Protein AF-A0A822YVG0-F1 (afdb_monomer_lite)

Structure (mmCIF, N/CA/C/O backbone):
data_AF-A0A822YVG0-F1
#
_entry.id   AF-A0A822YVG0-F1
#
loop_
_atom_site.group_PDB
_atom_site.id
_atom_site.type_symbol
_atom_site.label_atom_id
_atom_site.label_alt_id
_atom_site.label_comp_id
_atom_site.label_asym_id
_atom_site.label_entity_id
_atom_site.label_seq_id
_atom_site.pdbx_PDB_ins_code
_atom_site.Cartn_x
_atom_site.Cartn_y
_atom_site.Cartn_z
_atom_site.occupancy
_atom_site.B_iso_or_equiv
_atom_site.auth_seq_id
_atom_site.auth_comp_id
_atom_site.auth_asym_id
_atom_site.auth_atom_id
_atom_site.pdbx_PDB_model_num
ATOM 1 N N . MET A 1 1 ? -4.519 -0.838 -7.665 1.00 89.88 1 MET A N 1
ATOM 2 C CA . MET A 1 1 ? -4.997 0.560 -7.745 1.00 89.88 1 MET A CA 1
ATOM 3 C C . MET A 1 1 ? -3.969 1.518 -7.161 1.00 89.88 1 MET A C 1
ATOM 5 O O . MET A 1 1 ? -3.128 1.090 -6.368 1.00 89.88 1 MET A O 1
ATOM 9 N N . ARG A 1 2 ? -3.996 2.784 -7.585 1.00 87.06 2 ARG A N 1
ATOM 10 C CA . ARG A 1 2 ? -2.985 3.791 -7.243 1.00 87.06 2 ARG A CA 1
ATOM 11 C C . ARG A 1 2 ? -2.971 4.136 -5.749 1.00 87.06 2 ARG A C 1
ATOM 13 O O . ARG A 1 2 ? -1.923 4.000 -5.121 1.00 87.06 2 ARG A O 1
ATOM 20 N N . TYR A 1 3 ? -4.112 4.511 -5.185 1.00 90.69 3 TYR A N 1
ATOM 21 C CA . TYR A 1 3 ? -4.290 4.954 -3.801 1.00 90.69 3 TYR A CA 1
ATOM 22 C C . TYR A 1 3 ? -4.696 3.835 -2.826 1.00 90.69 3 TYR A C 1
ATOM 24 O O . TYR A 1 3 ? -4.865 4.115 -1.645 1.00 90.69 3 TYR A O 1
ATOM 32 N N . ASP A 1 4 ? -4.839 2.583 -3.271 1.00 94.56 4 ASP A N 1
ATOM 33 C CA . ASP A 1 4 ? -5.153 1.445 -2.386 1.00 94.56 4 ASP A CA 1
ATOM 34 C C . ASP A 1 4 ? -4.164 1.333 -1.210 1.00 94.56 4 ASP A C 1
ATOM 36 O O . ASP A 1 4 ? -2.974 1.086 -1.398 1.00 94.56 4 ASP A O 1
ATOM 40 N N . ILE A 1 5 ? -4.642 1.480 0.023 1.00 96.00 5 ILE A N 1
ATOM 41 C CA . ILE A 1 5 ? -3.793 1.454 1.222 1.00 96.00 5 ILE A CA 1
ATOM 42 C C . ILE A 1 5 ? -3.347 0.037 1.628 1.00 96.00 5 ILE A C 1
ATOM 44 O O . ILE A 1 5 ? -2.349 -0.127 2.338 1.00 96.00 5 ILE A O 1
ATOM 48 N N . VAL A 1 6 ? -4.034 -1.016 1.174 1.00 96.69 6 VAL A N 1
ATOM 49 C CA . VAL A 1 6 ? -3.804 -2.393 1.645 1.00 96.69 6 VAL A CA 1
ATOM 50 C C . VAL A 1 6 ? -2.388 -2.893 1.327 1.00 96.69 6 VAL A C 1
ATOM 52 O O . VAL A 1 6 ? -1.711 -3.331 2.262 1.00 96.69 6 VAL A O 1
ATOM 55 N N . PRO A 1 7 ? -1.843 -2.738 0.100 1.00 95.81 7 PRO A N 1
ATOM 56 C CA . PRO A 1 7 ? -0.457 -3.113 -0.200 1.00 95.81 7 PRO A CA 1
ATOM 57 C C . PRO A 1 7 ? 0.603 -2.365 0.625 1.00 95.81 7 PRO A C 1
ATOM 59 O O . PRO A 1 7 ? 1.753 -2.793 0.672 1.00 95.81 7 PRO A O 1
ATOM 62 N N . ARG A 1 8 ? 0.235 -1.251 1.271 1.00 95.69 8 ARG A N 1
ATOM 63 C CA . ARG A 1 8 ? 1.126 -0.422 2.094 1.00 95.69 8 ARG A CA 1
ATOM 64 C C . ARG A 1 8 ? 1.012 -0.740 3.581 1.00 95.69 8 ARG A C 1
ATOM 66 O O . ARG A 1 8 ? 1.897 -0.367 4.339 1.00 95.69 8 ARG A O 1
ATOM 73 N N . THR A 1 9 ? -0.027 -1.460 4.002 1.00 96.81 9 THR A N 1
ATOM 74 C CA . THR A 1 9 ? -0.333 -1.709 5.423 1.00 96.81 9 THR A CA 1
ATOM 75 C C . THR A 1 9 ? 0.835 -2.370 6.154 1.00 96.81 9 THR A C 1
ATOM 77 O O . THR A 1 9 ? 1.181 -1.973 7.262 1.00 96.81 9 THR A O 1
ATOM 80 N N . LEU A 1 10 ? 1.503 -3.327 5.504 1.00 95.75 10 LEU A N 1
ATOM 81 C CA . LEU A 1 10 ? 2.656 -4.029 6.072 1.00 95.75 10 LEU A CA 1
ATOM 82 C C . LEU A 1 10 ? 3.928 -3.174 6.145 1.00 95.75 10 LEU A C 1
ATOM 84 O O . LEU A 1 10 ? 4.919 -3.628 6.707 1.00 95.75 10 LEU A O 1
ATOM 88 N N . LEU A 1 11 ? 3.937 -1.952 5.609 1.00 95.69 11 LEU A N 1
ATOM 89 C CA . LEU A 1 11 ? 5.053 -1.018 5.778 1.00 95.69 11 LEU A CA 1
ATOM 90 C C . LEU A 1 11 ? 5.027 -0.322 7.146 1.00 95.69 11 LEU A C 1
ATOM 92 O O . LEU A 1 11 ? 6.027 0.284 7.520 1.00 95.69 11 LEU A O 1
ATOM 96 N N . ALA A 1 12 ? 3.934 -0.450 7.904 1.00 95.44 12 ALA A N 1
ATOM 97 C CA . ALA A 1 12 ? 3.852 -0.032 9.296 1.00 95.44 12 ALA A CA 1
ATOM 98 C C . ALA A 1 12 ? 4.018 -1.225 10.254 1.00 95.44 12 ALA A C 1
ATOM 100 O O . ALA A 1 12 ? 3.467 -2.301 9.994 1.00 95.44 12 ALA A O 1
ATOM 101 N N . PRO A 1 13 ? 4.723 -1.055 11.388 1.00 93.31 13 PRO A N 1
ATOM 102 C CA . PRO A 1 13 ? 4.717 -2.041 12.462 1.00 93.31 13 PRO A CA 1
ATOM 103 C C . PRO A 1 13 ? 3.286 -2.307 12.934 1.00 93.31 13 PRO A C 1
ATOM 105 O O . PRO A 1 13 ? 2.534 -1.365 13.190 1.00 93.31 13 PRO A O 1
ATOM 108 N N . LEU A 1 14 ? 2.903 -3.578 13.098 1.00 93.88 14 LEU A N 1
ATOM 109 C CA . LEU A 1 14 ? 1.542 -3.942 13.516 1.00 93.88 14 LEU A CA 1
ATOM 110 C C . LEU A 1 14 ? 1.148 -3.262 14.833 1.00 93.88 14 LEU A C 1
ATOM 112 O O . LEU A 1 14 ? 0.026 -2.785 14.960 1.00 93.88 14 LEU A O 1
ATOM 116 N N . SER A 1 15 ? 2.086 -3.158 15.776 1.00 93.25 15 SER A N 1
ATOM 117 C CA . SER A 1 15 ? 1.909 -2.463 17.056 1.00 93.25 15 SER A CA 1
ATOM 118 C C . SER A 1 15 ? 1.427 -1.016 16.902 1.00 93.25 15 SER A C 1
ATOM 120 O O . SER A 1 15 ? 0.719 -0.524 17.776 1.00 93.25 15 SER A O 1
ATOM 122 N N . SER A 1 16 ? 1.764 -0.352 15.791 1.00 94.00 16 SER A N 1
ATOM 123 C CA . SER A 1 16 ? 1.384 1.038 15.516 1.00 94.00 16 SER A CA 1
ATOM 124 C C . SER A 1 16 ? -0.005 1.208 14.896 1.00 94.00 16 SER A C 1
ATOM 126 O O . SER A 1 16 ? -0.543 2.305 14.947 1.00 94.00 16 SER A O 1
ATOM 128 N N . ILE A 1 17 ? -0.582 0.148 14.318 1.00 96.50 17 ILE A N 1
ATOM 129 C CA . ILE A 1 17 ? -1.847 0.211 13.560 1.00 96.50 17 ILE A CA 1
ATOM 130 C C . ILE A 1 17 ? -2.899 -0.786 14.044 1.00 96.50 17 ILE A C 1
ATOM 132 O O . ILE A 1 17 ? -3.990 -0.841 13.488 1.00 96.50 17 ILE A O 1
ATOM 136 N N . GLN A 1 18 ? -2.584 -1.645 15.017 1.00 96.56 18 GLN A N 1
ATOM 137 C CA . GLN A 1 18 ? -3.409 -2.804 15.366 1.00 96.56 18 GLN A CA 1
ATOM 138 C C . GLN A 1 18 ? -4.848 -2.421 15.725 1.00 96.56 18 GLN A C 1
ATOM 140 O O . GLN A 1 18 ? -5.785 -3.108 15.317 1.00 96.56 18 GLN A O 1
ATOM 145 N N . ARG A 1 19 ? -5.020 -1.343 16.495 1.00 96.44 19 ARG A N 1
ATOM 146 C CA . ARG A 1 19 ? -6.331 -0.882 16.957 1.00 96.44 19 ARG A CA 1
ATOM 147 C C . ARG A 1 19 ? -7.177 -0.404 15.781 1.00 96.44 19 ARG A C 1
ATOM 149 O O . ARG A 1 19 ? -8.305 -0.853 15.605 1.00 96.44 19 ARG A O 1
ATOM 156 N N . GLU A 1 20 ? -6.622 0.479 14.966 1.00 97.88 20 GLU A N 1
ATOM 157 C CA . GLU A 1 20 ? -7.299 1.070 13.821 1.00 97.88 20 GLU A CA 1
ATOM 158 C C . GLU A 1 20 ? -7.557 0.008 12.747 1.00 97.88 20 GLU A C 1
ATOM 160 O O . GLU A 1 20 ? -8.653 -0.066 12.197 1.00 97.88 20 GLU A O 1
ATOM 165 N N . LEU A 1 21 ? -6.594 -0.890 12.512 1.00 97.12 21 LEU A N 1
ATOM 166 C CA . LEU A 1 21 ? -6.714 -1.996 11.567 1.00 97.12 21 LEU A CA 1
ATOM 167 C C . LEU A 1 21 ? -7.896 -2.906 11.916 1.00 97.12 21 LEU A C 1
ATOM 169 O O . LEU A 1 21 ? -8.664 -3.260 11.026 1.00 97.12 21 LEU A O 1
ATOM 173 N N . GLN A 1 22 ? -8.098 -3.258 13.190 1.00 96.31 22 GLN A N 1
ATOM 174 C CA . GLN A 1 22 ? -9.253 -4.065 13.611 1.00 96.31 22 GLN A CA 1
ATOM 175 C C . GLN A 1 22 ? -10.588 -3.410 13.238 1.00 96.31 22 GLN A C 1
ATOM 177 O O . GLN A 1 22 ? -11.507 -4.089 12.772 1.00 96.31 22 GLN A O 1
ATOM 182 N N . THR A 1 23 ? -10.684 -2.093 13.401 1.00 95.75 23 THR A N 1
ATOM 183 C CA . THR A 1 23 ? -11.852 -1.310 12.994 1.00 95.75 23 THR A CA 1
ATOM 184 C C . THR A 1 23 ? -12.006 -1.307 11.471 1.00 95.75 23 THR A C 1
ATOM 186 O O . THR A 1 23 ? -13.080 -1.633 10.959 1.00 95.75 23 THR A O 1
ATOM 189 N N . ILE A 1 24 ? -10.922 -1.032 10.744 1.00 97.06 24 ILE A N 1
ATOM 190 C CA . ILE A 1 24 ? -10.899 -0.918 9.282 1.00 97.06 24 ILE A CA 1
ATOM 191 C C . ILE A 1 24 ? -11.176 -2.240 8.562 1.00 97.06 24 ILE A C 1
ATOM 193 O O . ILE A 1 24 ? -11.808 -2.234 7.509 1.00 97.06 24 ILE A O 1
ATOM 197 N N . LEU A 1 25 ?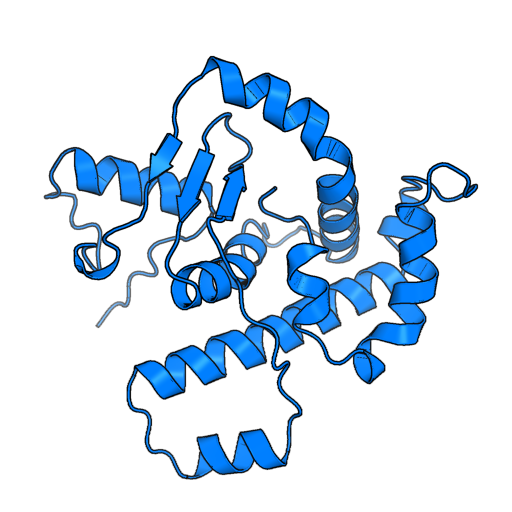 -10.823 -3.393 9.133 1.00 97.06 25 LEU A N 1
ATOM 198 C CA . LEU A 1 25 ? -11.156 -4.696 8.541 1.00 97.06 25 LEU A CA 1
ATOM 199 C C . LEU A 1 25 ? -12.671 -4.883 8.325 1.00 97.06 25 LEU A C 1
ATOM 201 O O . LEU A 1 25 ? -13.086 -5.573 7.391 1.00 97.06 25 LEU A O 1
ATOM 205 N N . ASN A 1 26 ? -13.516 -4.228 9.130 1.00 97.31 26 ASN A N 1
ATOM 206 C CA . ASN A 1 26 ? -14.969 -4.255 8.944 1.00 97.31 26 ASN A CA 1
ATOM 207 C C . ASN A 1 26 ? -15.445 -3.486 7.706 1.00 97.31 26 ASN A C 1
ATOM 209 O O . ASN A 1 26 ? -16.548 -3.769 7.238 1.00 97.31 26 ASN A O 1
ATOM 213 N N . PHE A 1 27 ? -14.642 -2.553 7.187 1.00 97.88 27 PHE A N 1
ATOM 214 C CA . PHE A 1 27 ? -14.916 -1.829 5.945 1.00 97.88 27 PHE A CA 1
ATOM 215 C C . PHE A 1 27 ? -14.814 -2.754 4.725 1.00 97.88 27 PHE A C 1
ATOM 217 O O . PHE A 1 27 ? -15.592 -2.625 3.781 1.00 97.88 27 PHE A O 1
ATOM 224 N N . PHE A 1 28 ? -13.897 -3.725 4.763 1.00 97.12 28 PHE A N 1
ATOM 225 C CA . PHE A 1 28 ? -13.643 -4.654 3.657 1.00 97.12 28 PHE A CA 1
ATOM 226 C C . PHE A 1 28 ? -14.479 -5.934 3.706 1.00 97.12 28 PHE A C 1
ATOM 228 O O . PHE A 1 28 ? -14.589 -6.631 2.704 1.00 97.12 28 PHE A O 1
ATOM 235 N N . ASN A 1 29 ? -15.059 -6.273 4.858 1.00 96.69 29 ASN A N 1
ATOM 236 C CA . ASN A 1 29 ? -15.783 -7.528 5.050 1.00 96.69 29 ASN A CA 1
ATOM 237 C C . ASN A 1 29 ? -17.216 -7.455 4.482 1.00 96.69 29 ASN A C 1
ATOM 239 O O . ASN A 1 29 ? -18.050 -6.800 5.104 1.00 96.69 29 ASN A O 1
ATOM 243 N N . PRO A 1 30 ? -17.578 -8.203 3.418 1.00 95.56 30 PRO A N 1
ATOM 244 C CA . PRO A 1 30 ? -18.924 -8.156 2.828 1.00 95.56 30 PRO A CA 1
ATOM 245 C C . PRO A 1 30 ? -20.050 -8.617 3.766 1.00 95.56 30 PRO A C 1
ATOM 247 O O . PRO A 1 30 ? -21.221 -8.360 3.508 1.00 95.56 30 PRO A O 1
ATOM 250 N N . LYS A 1 31 ? -19.715 -9.323 4.855 1.00 97.06 31 LYS A N 1
ATOM 251 C CA . LYS A 1 31 ? -20.669 -9.773 5.884 1.00 97.06 31 LYS A CA 1
ATOM 252 C C . LYS A 1 31 ? -20.850 -8.757 7.017 1.00 97.06 31 LYS A C 1
ATOM 254 O O . LYS A 1 31 ? -21.686 -8.960 7.893 1.00 97.06 31 LYS A O 1
ATOM 259 N N . SER A 1 32 ? -20.039 -7.704 7.048 1.00 96.81 32 SER A N 1
ATOM 260 C CA . SER A 1 32 ? -20.117 -6.639 8.042 1.00 96.81 32 SER A CA 1
ATOM 261 C C . SER A 1 32 ? -21.209 -5.640 7.669 1.00 96.81 32 SER A C 1
ATOM 263 O O . SER A 1 32 ? -21.349 -5.263 6.509 1.00 96.81 32 SER A O 1
ATOM 265 N N . ARG A 1 33 ? -21.918 -5.108 8.672 1.00 96.12 33 ARG A N 1
ATOM 266 C CA . ARG A 1 33 ? -22.826 -3.959 8.483 1.00 96.12 33 ARG A CA 1
ATOM 267 C C . ARG A 1 33 ? -22.104 -2.673 8.060 1.00 96.12 33 ARG A C 1
ATOM 269 O O . ARG A 1 33 ? -22.756 -1.711 7.679 1.00 96.12 33 ARG A O 1
ATOM 276 N N . TYR A 1 34 ? -20.778 -2.655 8.182 1.00 96.75 34 TYR A N 1
ATOM 277 C CA . TYR A 1 34 ? -19.918 -1.527 7.838 1.00 96.75 34 TYR A CA 1
ATOM 278 C C . TYR A 1 34 ? -19.189 -1.707 6.501 1.00 96.75 34 TYR A C 1
ATOM 280 O O . TYR A 1 34 ? -18.295 -0.921 6.190 1.00 96.75 34 TYR A O 1
ATOM 288 N N . PHE A 1 35 ? -19.546 -2.730 5.720 1.00 97.69 35 PHE A N 1
ATOM 289 C CA . PHE A 1 35 ? -18.964 -2.954 4.402 1.00 97.69 35 PHE A CA 1
ATOM 290 C C . PHE A 1 35 ? -19.130 -1.718 3.511 1.00 97.69 35 PHE A C 1
ATOM 292 O O . PHE A 1 35 ? -20.254 -1.253 3.315 1.00 97.69 35 PHE A O 1
ATOM 299 N N . ASN A 1 36 ? -18.018 -1.188 2.988 1.00 97.06 36 ASN A N 1
ATOM 300 C CA . ASN A 1 36 ? -17.981 0.026 2.163 1.00 97.06 36 ASN A CA 1
ATOM 301 C C . ASN A 1 36 ? -18.751 1.220 2.782 1.00 97.06 36 ASN A C 1
ATOM 303 O O . ASN A 1 36 ? -19.311 2.062 2.077 1.00 97.06 36 ASN A O 1
ATOM 307 N N . TYR A 1 37 ? -18.838 1.279 4.116 1.00 97.44 37 TYR A N 1
ATOM 308 C CA . TYR A 1 37 ? -19.617 2.294 4.817 1.00 97.44 37 TYR A CA 1
ATOM 309 C C . TYR A 1 37 ? -18.809 3.584 4.945 1.00 97.44 37 TYR A C 1
ATOM 311 O O . TYR A 1 37 ? -17.888 3.687 5.753 1.00 97.44 37 TYR A O 1
ATOM 319 N N . GLU A 1 38 ? -19.159 4.585 4.143 1.00 96.56 38 GLU A N 1
ATOM 320 C CA . GLU A 1 38 ? -18.398 5.832 4.024 1.00 96.56 38 GLU A CA 1
ATOM 321 C C . GLU A 1 38 ? -18.129 6.568 5.349 1.00 96.56 38 GLU A C 1
ATOM 323 O O . GLU A 1 38 ? -16.994 7.006 5.532 1.00 96.56 38 GLU A O 1
ATOM 328 N N . PRO A 1 39 ? -19.067 6.656 6.313 1.00 97.31 39 PRO A N 1
ATOM 329 C CA . PRO A 1 39 ? -18.768 7.265 7.608 1.00 97.31 39 PRO A CA 1
ATOM 330 C C . PRO A 1 39 ? -17.692 6.522 8.409 1.00 97.31 39 PRO A C 1
ATOM 332 O O . PRO A 1 39 ? -16.965 7.161 9.160 1.00 97.31 39 PRO A O 1
ATOM 335 N N . LEU A 1 40 ? -17.548 5.199 8.233 1.00 97.06 40 LEU A N 1
ATOM 336 C CA . LEU A 1 40 ? -16.406 4.462 8.786 1.00 97.06 40 LEU A CA 1
ATOM 337 C C . LEU A 1 40 ? -15.119 4.816 8.033 1.00 97.06 40 LEU A C 1
ATOM 339 O O . LEU A 1 40 ? -14.094 5.044 8.657 1.00 97.06 40 LEU A O 1
ATOM 343 N N . GLY A 1 41 ? -15.170 4.908 6.702 1.00 96.56 41 GLY A N 1
ATOM 344 C CA . GLY A 1 41 ? -14.006 5.288 5.894 1.00 96.56 41 GLY A CA 1
ATOM 345 C C . GLY A 1 41 ? -13.499 6.713 6.153 1.00 96.56 41 GLY A C 1
ATOM 346 O O . GLY A 1 41 ? -12.341 6.999 5.873 1.00 96.56 41 GLY A O 1
ATOM 347 N N . LYS A 1 42 ? -14.347 7.588 6.706 1.00 96.94 42 LYS A N 1
ATOM 348 C CA . LYS A 1 42 ? -14.024 8.967 7.112 1.00 96.94 42 LYS A CA 1
ATOM 349 C C . LYS A 1 42 ? -13.868 9.135 8.628 1.00 96.94 42 LYS A C 1
ATOM 351 O O . LYS A 1 42 ? -13.858 10.264 9.113 1.00 96.94 42 LYS A O 1
ATOM 356 N N . SER A 1 43 ? -13.813 8.039 9.386 1.00 97.44 43 SER A N 1
ATOM 357 C CA . SER A 1 43 ? -13.690 8.110 10.841 1.00 97.44 43 SER A CA 1
ATOM 358 C C . SER A 1 43 ? -12.287 8.549 11.276 1.00 97.44 43 SER A C 1
ATOM 360 O O . SER A 1 43 ? -11.341 8.600 10.480 1.00 97.44 43 SER A O 1
ATOM 362 N N . GLU A 1 44 ? -12.147 8.856 12.566 1.00 97.25 44 GLU A N 1
ATOM 363 C CA . GLU A 1 44 ? -10.847 9.143 13.175 1.00 97.25 44 GLU A CA 1
ATOM 364 C C . GLU A 1 44 ? -9.907 7.936 13.051 1.00 97.25 44 GLU A C 1
ATOM 366 O O . GLU A 1 44 ? -8.753 8.097 12.666 1.00 97.25 44 GLU A O 1
ATOM 371 N N . GLU A 1 45 ? -10.412 6.714 13.252 1.00 97.56 45 GLU A N 1
ATOM 372 C CA . GLU A 1 45 ? -9.630 5.484 13.097 1.00 97.56 45 GLU A CA 1
ATOM 373 C C . GLU A 1 45 ? -9.131 5.290 11.663 1.00 97.56 45 GLU A C 1
ATOM 375 O O . GLU A 1 45 ? -7.989 4.884 11.467 1.00 97.56 45 GLU A O 1
ATOM 380 N N . ALA A 1 46 ? -9.951 5.597 10.652 1.00 97.56 46 ALA A N 1
ATOM 381 C CA . ALA A 1 46 ? -9.529 5.517 9.254 1.00 97.56 46 ALA A CA 1
ATOM 382 C C . ALA A 1 46 ? -8.438 6.535 8.920 1.00 97.56 46 ALA A C 1
ATOM 384 O O . ALA A 1 46 ? -7.458 6.212 8.245 1.00 97.56 46 ALA A O 1
ATOM 385 N N . THR A 1 47 ? -8.596 7.752 9.431 1.00 96.69 47 THR A N 1
ATOM 386 C CA . THR A 1 47 ? -7.640 8.843 9.244 1.00 96.69 47 THR A CA 1
ATOM 387 C C . THR A 1 47 ? -6.306 8.541 9.930 1.00 96.69 47 THR A C 1
ATOM 389 O O . THR A 1 47 ? -5.245 8.721 9.326 1.00 96.69 47 THR A O 1
ATOM 392 N N . GLU A 1 48 ? -6.343 8.036 11.164 1.00 97.75 48 GLU A N 1
ATOM 393 C CA . GLU A 1 48 ? -5.156 7.654 11.933 1.00 97.75 48 GLU A CA 1
ATOM 394 C C . GLU A 1 48 ? -4.454 6.446 11.303 1.00 97.75 48 GLU A C 1
ATOM 396 O O . GLU A 1 48 ? -3.235 6.464 11.130 1.00 97.75 48 GLU A O 1
ATOM 401 N N . PHE A 1 49 ? -5.217 5.437 10.863 1.00 98.00 49 PHE A N 1
ATOM 402 C CA . PHE A 1 49 ? -4.689 4.296 10.116 1.00 98.00 49 PHE A CA 1
ATOM 403 C C . PHE A 1 49 ? -3.928 4.754 8.872 1.00 98.00 49 PHE A C 1
ATOM 405 O O . PHE A 1 49 ? -2.760 4.409 8.690 1.00 98.00 49 PHE A O 1
ATOM 412 N N . PHE A 1 50 ? -4.572 5.569 8.033 1.00 96.50 50 PHE A N 1
ATOM 413 C CA . PHE A 1 50 ? -3.977 6.088 6.807 1.00 96.50 50 PHE A CA 1
ATOM 414 C C . PHE A 1 50 ? -2.704 6.898 7.091 1.00 96.50 50 PHE A C 1
ATOM 416 O O . PHE A 1 50 ? -1.669 6.679 6.454 1.00 96.50 50 PHE A O 1
ATOM 423 N N . SER A 1 51 ? -2.758 7.797 8.076 1.00 95.50 51 SER A N 1
ATOM 424 C CA . SER A 1 51 ? -1.632 8.654 8.461 1.00 95.50 51 SER A CA 1
ATOM 425 C C . SER A 1 51 ? -0.453 7.840 8.979 1.00 95.50 51 SER A C 1
ATOM 427 O O . SER A 1 51 ? 0.685 8.043 8.550 1.00 95.50 51 SER A O 1
ATOM 429 N N . THR A 1 52 ? -0.711 6.875 9.863 1.00 96.25 52 THR A N 1
ATOM 430 C CA . THR A 1 52 ? 0.334 6.032 10.442 1.00 96.25 52 THR A CA 1
ATOM 431 C C . THR A 1 52 ? 0.935 5.085 9.406 1.00 96.25 52 THR A C 1
ATOM 433 O O . THR A 1 52 ? 2.163 4.967 9.358 1.00 96.25 52 THR A O 1
ATOM 436 N N . VAL A 1 53 ? 0.136 4.480 8.520 1.00 96.69 53 VAL A N 1
ATOM 437 C CA . VAL A 1 53 ? 0.654 3.665 7.406 1.00 96.69 53 VAL A CA 1
ATOM 438 C C . VAL A 1 53 ? 1.528 4.503 6.475 1.00 96.69 53 VAL A C 1
ATOM 440 O O . VAL A 1 53 ? 2.659 4.116 6.181 1.00 96.69 53 VAL A O 1
ATOM 443 N N . THR A 1 54 ? 1.052 5.677 6.062 1.00 94.31 54 THR A N 1
ATOM 444 C CA . THR A 1 54 ? 1.780 6.550 5.129 1.00 94.31 54 THR A CA 1
ATOM 445 C C . THR A 1 54 ? 3.080 7.076 5.736 1.00 94.31 54 THR A C 1
ATOM 447 O O . THR A 1 54 ? 4.115 7.077 5.072 1.00 94.31 54 THR A O 1
ATOM 450 N N . ARG A 1 55 ? 3.066 7.465 7.017 1.00 93.94 55 ARG A N 1
ATOM 451 C CA . ARG A 1 55 ? 4.260 7.913 7.748 1.00 93.94 55 ARG A CA 1
ATOM 452 C C . ARG A 1 55 ? 5.312 6.810 7.854 1.00 93.94 55 ARG A C 1
ATOM 454 O O . ARG A 1 55 ? 6.482 7.066 7.595 1.00 93.94 55 ARG A O 1
ATOM 461 N N . ASN A 1 56 ? 4.919 5.589 8.212 1.00 94.81 56 ASN A N 1
ATOM 462 C CA . ASN A 1 56 ? 5.872 4.481 8.290 1.00 94.81 56 ASN A CA 1
ATOM 463 C C . ASN A 1 56 ? 6.396 4.081 6.904 1.00 94.81 56 ASN A C 1
ATOM 465 O O . ASN A 1 56 ? 7.591 3.827 6.755 1.00 94.81 56 ASN A O 1
ATOM 469 N N . ALA A 1 57 ? 5.541 4.101 5.877 1.00 94.38 57 ALA A N 1
ATOM 470 C CA . ALA A 1 57 ? 5.966 3.896 4.497 1.00 94.38 57 ALA A CA 1
ATOM 471 C C . ALA A 1 57 ? 7.027 4.926 4.075 1.00 94.38 57 ALA A C 1
ATOM 473 O O . ALA A 1 57 ? 8.047 4.517 3.528 1.00 94.38 57 ALA A O 1
ATOM 474 N N . LEU A 1 58 ? 6.848 6.215 4.409 1.00 92.56 58 LEU A N 1
ATOM 475 C CA . LEU A 1 58 ? 7.853 7.266 4.189 1.00 92.56 58 LEU A CA 1
ATOM 476 C C . LEU A 1 58 ? 9.182 6.940 4.881 1.00 92.56 58 LEU A C 1
ATOM 478 O O . LEU A 1 58 ? 10.244 7.111 4.286 1.00 92.56 58 LEU A O 1
ATOM 482 N N . CYS A 1 59 ? 9.142 6.490 6.138 1.00 91.56 59 CYS A N 1
ATOM 483 C CA . CYS A 1 59 ? 10.352 6.126 6.877 1.00 91.56 59 CYS A CA 1
ATOM 484 C C . CYS A 1 59 ? 11.103 4.978 6.190 1.00 91.56 59 CYS A C 1
ATOM 486 O O . CYS A 1 59 ? 12.315 5.070 5.994 1.00 91.56 59 CYS A O 1
ATOM 488 N N . VAL A 1 60 ? 10.388 3.926 5.780 1.00 92.38 60 VAL A N 1
ATOM 489 C CA . VAL A 1 60 ? 10.968 2.769 5.083 1.00 92.38 60 VAL A CA 1
ATOM 490 C C . VAL A 1 60 ? 11.556 3.181 3.731 1.00 92.38 60 VAL A C 1
ATOM 492 O O . VAL A 1 60 ? 12.707 2.852 3.445 1.00 92.38 60 VAL A O 1
ATOM 495 N N . THR A 1 61 ? 10.815 3.926 2.908 1.00 91.81 61 THR A N 1
ATOM 496 C CA . THR A 1 61 ? 11.283 4.345 1.577 1.00 91.81 61 THR A CA 1
ATOM 497 C C . THR A 1 61 ? 12.455 5.309 1.649 1.00 91.81 61 THR A C 1
ATOM 499 O O . THR A 1 61 ? 13.412 5.145 0.891 1.00 91.81 61 THR A O 1
ATOM 502 N N . SER A 1 62 ? 12.428 6.258 2.586 1.00 89.12 62 SER A N 1
ATOM 503 C CA . SER A 1 62 ? 13.516 7.220 2.793 1.00 89.12 62 SER A CA 1
ATOM 504 C C . SER A 1 62 ? 14.779 6.535 3.295 1.00 89.12 62 SER A C 1
ATOM 506 O O . SER A 1 62 ? 15.868 6.827 2.811 1.00 89.12 62 SER A O 1
ATOM 508 N N . HIS A 1 63 ? 14.654 5.589 4.232 1.00 88.56 63 HIS A N 1
ATOM 509 C CA . HIS A 1 63 ? 15.800 4.833 4.727 1.00 88.56 63 HIS A CA 1
ATOM 510 C C . HIS A 1 63 ? 16.459 4.011 3.611 1.00 88.56 63 HIS A C 1
ATOM 512 O O . HIS A 1 63 ? 17.678 4.062 3.445 1.00 88.56 63 HIS A O 1
ATOM 518 N N . ILE A 1 64 ? 15.659 3.314 2.799 1.00 87.31 64 ILE A N 1
ATOM 519 C CA . ILE A 1 64 ? 16.167 2.549 1.654 1.00 87.31 64 ILE A CA 1
ATOM 520 C C . ILE A 1 64 ? 16.793 3.464 0.599 1.00 87.31 64 ILE A C 1
ATOM 522 O O . ILE A 1 64 ? 17.876 3.156 0.110 1.00 87.31 64 ILE A O 1
ATOM 526 N N . ALA A 1 65 ? 16.182 4.611 0.293 1.00 86.31 65 ALA A N 1
ATOM 527 C CA . ALA A 1 65 ? 16.758 5.583 -0.635 1.00 86.31 65 ALA A CA 1
ATOM 528 C C . ALA A 1 65 ? 18.109 6.121 -0.130 1.00 86.31 65 ALA A C 1
ATOM 530 O O . ALA A 1 65 ? 19.082 6.142 -0.881 1.00 86.31 65 ALA A O 1
ATOM 531 N N . CYS A 1 66 ? 18.206 6.487 1.152 1.00 84.00 66 CYS A N 1
ATOM 532 C CA . CYS A 1 66 ? 19.460 6.915 1.776 1.00 84.00 66 CYS A CA 1
ATOM 533 C C . CYS A 1 66 ? 20.539 5.828 1.704 1.00 84.00 66 CYS A C 1
ATOM 535 O O . CYS A 1 66 ? 21.681 6.125 1.353 1.00 84.00 66 CYS A O 1
ATOM 537 N N . SER A 1 67 ? 20.180 4.578 2.008 1.00 83.12 67 SER A N 1
ATOM 538 C CA . SER A 1 67 ? 21.096 3.439 1.922 1.00 83.12 67 SER A CA 1
ATOM 539 C C . SER A 1 67 ? 21.587 3.217 0.486 1.00 83.12 67 SER A C 1
ATOM 541 O O . SER A 1 67 ? 22.792 3.100 0.265 1.00 83.12 67 SER A O 1
ATOM 543 N N . TYR A 1 68 ? 20.684 3.263 -0.498 1.00 80.50 68 TYR A N 1
ATOM 544 C CA . TYR A 1 68 ? 21.008 3.096 -1.918 1.00 80.50 68 TYR A CA 1
ATOM 545 C C . TYR A 1 68 ? 21.926 4.202 -2.453 1.00 80.50 68 TYR A C 1
ATOM 547 O O . TYR A 1 68 ? 22.849 3.933 -3.217 1.00 80.50 68 TYR A O 1
ATOM 555 N N . MET A 1 69 ? 21.729 5.444 -2.002 1.00 80.12 69 MET A N 1
ATOM 556 C CA . MET A 1 69 ? 22.587 6.583 -2.350 1.00 80.12 69 MET A CA 1
ATOM 557 C C . MET A 1 69 ? 23.956 6.560 -1.647 1.00 80.12 69 MET A C 1
ATOM 559 O O . MET A 1 69 ? 24.745 7.488 -1.818 1.00 80.12 69 MET A O 1
ATOM 563 N N . GLY A 1 70 ? 24.255 5.530 -0.847 1.00 78.25 70 GLY A N 1
ATOM 564 C CA . GLY A 1 70 ? 25.523 5.408 -0.129 1.00 78.25 70 GLY A CA 1
ATOM 565 C C . GLY A 1 70 ? 25.673 6.422 1.006 1.00 78.25 70 GLY A C 1
ATOM 566 O O . GLY A 1 70 ? 26.787 6.837 1.316 1.00 78.25 70 GLY A O 1
ATOM 567 N N . CYS A 1 71 ? 24.569 6.857 1.621 1.00 72.81 71 CYS A N 1
ATOM 568 C CA . CYS A 1 71 ? 24.601 7.780 2.750 1.00 72.81 71 CYS A CA 1
ATOM 569 C C . CYS A 1 71 ? 25.226 7.091 3.977 1.00 72.81 71 CYS A C 1
ATOM 571 O O . CYS A 1 71 ? 24.544 6.409 4.735 1.00 72.81 71 CYS A O 1
ATOM 573 N N . THR A 1 72 ? 26.528 7.282 4.198 1.00 65.75 72 THR A N 1
ATOM 574 C CA . THR A 1 72 ? 27.286 6.695 5.323 1.00 65.75 72 THR A CA 1
ATOM 575 C C . THR A 1 72 ? 27.158 7.497 6.622 1.00 65.75 72 THR A C 1
ATOM 577 O O . THR A 1 72 ? 28.060 7.492 7.462 1.00 65.75 72 THR A O 1
ATOM 580 N N . ASN A 1 73 ? 26.081 8.267 6.783 1.00 68.00 73 ASN A N 1
ATOM 581 C CA . ASN A 1 73 ? 25.891 9.070 7.982 1.00 68.00 73 ASN A CA 1
ATOM 582 C C . ASN A 1 73 ? 25.631 8.146 9.176 1.00 68.00 73 ASN A C 1
ATOM 584 O O . ASN A 1 73 ? 24.663 7.392 9.163 1.00 68.00 73 ASN A O 1
ATOM 588 N N . LEU A 1 74 ? 26.424 8.285 10.245 1.00 67.19 74 LEU A N 1
ATOM 589 C CA . LEU A 1 74 ? 26.232 7.563 11.518 1.00 67.19 74 LEU A CA 1
ATOM 590 C C . LEU A 1 74 ? 24.810 7.730 12.086 1.00 67.19 74 LEU A C 1
ATOM 592 O O . LEU A 1 74 ? 24.315 6.882 12.824 1.00 67.19 74 LEU A O 1
ATOM 596 N N . LEU A 1 75 ? 24.139 8.825 11.716 1.00 70.31 75 LEU A N 1
ATOM 597 C CA . LEU A 1 75 ? 22.746 9.089 12.059 1.00 70.31 75 LEU A CA 1
ATOM 598 C C . LEU A 1 75 ? 21.766 8.109 11.397 1.00 70.31 75 LEU A C 1
ATOM 600 O O . LEU A 1 75 ? 20.747 7.812 12.001 1.00 70.31 75 LEU A O 1
ATOM 604 N N . SER A 1 76 ? 22.054 7.585 10.202 1.00 67.56 76 SER A N 1
ATOM 605 C CA . SER A 1 76 ? 21.200 6.590 9.536 1.00 67.56 76 SER A CA 1
ATOM 606 C C . SER A 1 76 ? 21.150 5.289 10.337 1.00 67.56 76 SER A C 1
ATOM 608 O O . SER A 1 76 ? 20.068 4.783 10.635 1.00 67.56 76 SER A O 1
ATOM 610 N N . ASP A 1 77 ? 22.315 4.803 10.770 1.00 68.31 77 ASP A N 1
ATOM 611 C CA . ASP A 1 77 ? 22.422 3.600 11.598 1.00 68.31 77 ASP A CA 1
ATOM 612 C C . ASP A 1 77 ? 21.788 3.832 12.977 1.00 68.31 77 ASP A C 1
ATOM 614 O O . ASP A 1 77 ? 21.005 3.009 13.455 1.00 68.31 77 ASP A O 1
ATOM 618 N N . ALA A 1 78 ? 22.023 5.001 13.583 1.00 71.06 78 ALA A N 1
ATOM 619 C CA . ALA A 1 78 ? 21.375 5.378 14.837 1.00 71.06 78 ALA A CA 1
ATOM 620 C C . ALA A 1 78 ? 19.840 5.441 14.709 1.00 71.06 78 ALA A C 1
ATOM 622 O O . ALA A 1 78 ? 19.137 4.997 15.614 1.00 71.06 78 ALA A O 1
ATOM 623 N N . VAL A 1 79 ? 19.292 5.917 13.587 1.00 71.75 79 VAL A N 1
ATOM 624 C CA . VAL A 1 79 ? 17.837 5.950 13.355 1.00 71.75 79 VAL A CA 1
ATOM 625 C C . VAL A 1 79 ? 17.242 4.544 13.329 1.00 71.75 79 VAL A C 1
ATOM 627 O O . VAL A 1 79 ? 16.192 4.340 13.932 1.00 71.75 79 VAL A O 1
ATOM 630 N N . THR A 1 80 ? 17.918 3.556 12.735 1.00 72.81 80 THR A N 1
ATOM 631 C CA . THR A 1 80 ? 17.430 2.160 12.761 1.00 72.81 80 THR A CA 1
ATOM 632 C C . THR A 1 80 ? 17.414 1.548 14.162 1.00 72.81 80 THR A C 1
ATOM 634 O O . THR A 1 80 ? 16.632 0.640 14.422 1.00 72.81 80 THR A O 1
ATOM 637 N N . SER A 1 81 ? 18.223 2.071 15.093 1.00 76.81 81 SER A N 1
ATOM 638 C CA . SER A 1 81 ? 18.181 1.663 16.504 1.00 76.81 81 SER A CA 1
ATOM 639 C C . SER A 1 81 ? 17.026 2.292 17.297 1.00 76.81 81 SER A C 1
ATOM 641 O O . SER A 1 81 ? 16.677 1.798 18.367 1.00 76.81 81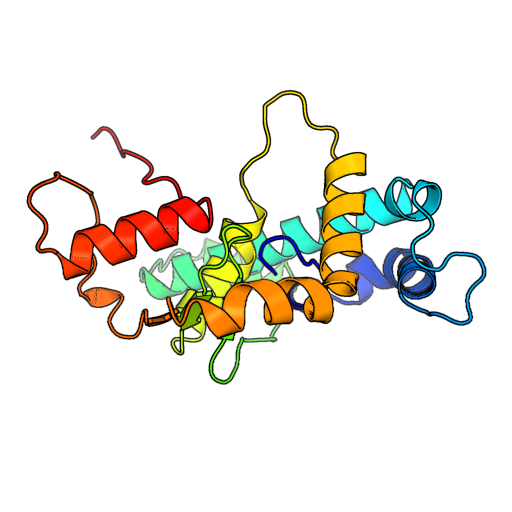 SER A O 1
ATOM 643 N N . LEU A 1 82 ? 16.436 3.376 16.780 1.00 79.81 82 LEU A N 1
ATOM 644 C CA . LEU A 1 82 ? 15.375 4.152 17.432 1.00 79.81 82 LEU A CA 1
ATOM 645 C C . LEU A 1 82 ? 13.993 3.912 16.817 1.00 79.81 82 LEU A C 1
ATOM 647 O O . LEU A 1 82 ? 12.982 4.083 17.496 1.00 79.81 82 LEU A O 1
ATOM 651 N N . VAL A 1 83 ? 13.946 3.554 15.535 1.00 81.12 83 VAL A N 1
ATOM 652 C CA . VAL A 1 83 ? 12.717 3.379 14.762 1.00 81.12 83 VAL A CA 1
ATOM 653 C C . VAL A 1 83 ? 12.690 1.975 14.181 1.00 81.12 83 VAL A C 1
ATOM 655 O O . VAL A 1 83 ? 13.546 1.602 13.380 1.00 81.12 83 VAL A O 1
ATOM 658 N N . GLU A 1 84 ? 11.667 1.211 14.553 1.00 86.19 84 GLU A N 1
ATOM 659 C CA . GLU A 1 84 ? 11.405 -0.094 13.958 1.00 86.19 84 GLU A CA 1
ATOM 660 C C . GLU A 1 84 ? 10.887 0.093 12.527 1.00 86.19 84 GLU A C 1
ATOM 662 O O . GLU A 1 84 ? 9.763 0.544 12.299 1.00 86.19 84 GLU A O 1
ATOM 667 N N . LEU A 1 85 ? 11.728 -0.236 11.548 1.00 89.75 85 LEU A N 1
ATOM 668 C CA . LEU A 1 85 ? 11.352 -0.224 10.140 1.00 89.75 85 LEU A CA 1
ATOM 669 C C . LEU A 1 85 ? 10.783 -1.580 9.738 1.00 89.75 85 LEU A C 1
ATOM 671 O O . LEU A 1 85 ? 11.319 -2.629 10.096 1.00 89.75 85 LEU A O 1
ATOM 675 N N . SER A 1 86 ? 9.728 -1.562 8.925 1.00 92.38 86 SER A N 1
ATOM 676 C CA . SER A 1 86 ? 9.152 -2.797 8.407 1.00 92.38 86 SER A CA 1
ATOM 677 C C . SER A 1 86 ? 10.176 -3.602 7.583 1.00 92.38 86 SER A C 1
ATOM 679 O O . SER A 1 86 ? 10.844 -3.041 6.699 1.00 92.38 86 SER A O 1
ATOM 681 N N . PRO A 1 87 ? 10.281 -4.927 7.804 1.00 91.75 87 PRO A N 1
ATOM 682 C CA . PRO A 1 87 ? 11.150 -5.796 7.017 1.00 91.75 87 PRO A CA 1
ATOM 683 C C . PRO A 1 87 ? 10.529 -6.190 5.669 1.00 91.75 87 PRO A C 1
ATOM 685 O O . PRO A 1 87 ? 11.223 -6.745 4.819 1.00 91.75 87 PRO A O 1
ATOM 688 N N . TYR A 1 88 ? 9.234 -5.935 5.452 1.00 94.44 88 TYR A N 1
ATOM 689 C CA . TYR A 1 88 ? 8.540 -6.390 4.250 1.00 94.44 88 TYR A CA 1
ATOM 690 C C . TYR A 1 88 ? 9.029 -5.647 3.007 1.00 94.44 88 TYR A C 1
ATOM 692 O O . TYR A 1 88 ? 9.223 -4.429 3.013 1.00 94.44 88 TYR A O 1
ATOM 700 N N . ARG A 1 89 ? 9.231 -6.398 1.922 1.00 93.12 89 ARG A N 1
ATOM 701 C CA . ARG A 1 89 ? 9.657 -5.876 0.622 1.00 93.12 89 ARG A CA 1
ATOM 702 C C . ARG A 1 89 ? 8.746 -6.409 -0.482 1.00 93.12 89 ARG A C 1
ATOM 704 O O . ARG A 1 89 ? 8.290 -7.551 -0.375 1.00 93.12 89 ARG A O 1
ATOM 711 N N . PRO A 1 90 ? 8.482 -5.613 -1.532 1.00 94.19 90 PRO A N 1
ATOM 712 C CA . PRO A 1 90 ? 7.765 -6.098 -2.701 1.00 94.19 90 PRO A CA 1
ATOM 713 C C . PRO A 1 90 ? 8.476 -7.296 -3.332 1.00 94.19 90 PRO A C 1
ATOM 715 O O . PRO A 1 90 ? 9.703 -7.343 -3.392 1.00 94.19 90 PRO A O 1
ATOM 718 N N . CYS A 1 91 ? 7.700 -8.257 -3.824 1.00 92.56 91 CYS A N 1
ATOM 719 C CA . CYS A 1 91 ? 8.216 -9.429 -4.521 1.00 92.56 91 CYS A CA 1
ATOM 720 C C . CYS A 1 91 ? 7.342 -9.745 -5.739 1.00 92.56 91 CYS A C 1
ATOM 722 O O . CYS A 1 91 ? 6.116 -9.684 -5.660 1.00 92.56 91 CYS A O 1
ATOM 724 N N . GLY A 1 92 ? 7.975 -10.105 -6.857 1.00 92.88 92 GLY A N 1
ATOM 725 C CA . GLY A 1 92 ? 7.290 -10.404 -8.113 1.00 92.88 92 GLY A CA 1
ATOM 726 C C . GLY A 1 92 ? 7.045 -9.169 -8.983 1.00 92.88 92 GLY A C 1
ATOM 727 O O . GLY A 1 92 ? 7.693 -8.138 -8.830 1.00 92.88 92 GLY A O 1
ATOM 728 N N . THR A 1 93 ? 6.132 -9.302 -9.946 1.00 93.12 93 THR A N 1
ATOM 729 C CA . THR A 1 93 ? 5.741 -8.198 -10.837 1.00 93.12 93 THR A CA 1
ATOM 730 C C . THR A 1 93 ? 4.548 -7.464 -10.244 1.00 93.12 93 THR A C 1
ATOM 732 O O . THR A 1 93 ? 3.514 -8.077 -9.989 1.00 93.12 93 THR A O 1
ATOM 735 N N . TYR A 1 94 ? 4.682 -6.155 -10.059 1.00 93.38 94 TYR A N 1
ATOM 736 C CA . TYR A 1 94 ? 3.592 -5.279 -9.648 1.00 93.38 94 TYR A CA 1
ATOM 737 C C . TYR A 1 94 ? 3.005 -4.584 -10.865 1.00 93.38 94 TYR A C 1
ATOM 739 O O . TYR A 1 94 ? 3.742 -4.166 -11.754 1.00 93.38 94 TYR A O 1
ATOM 747 N N . VAL A 1 95 ? 1.683 -4.435 -10.880 1.00 91.56 95 VAL A N 1
ATOM 748 C CA . VAL A 1 95 ? 0.958 -3.685 -11.905 1.00 91.56 95 VAL A CA 1
ATOM 749 C C . VAL A 1 95 ? 0.128 -2.613 -11.211 1.00 91.56 95 VAL A C 1
ATOM 751 O O . VAL A 1 95 ? -0.780 -2.915 -10.437 1.00 91.56 95 VAL A O 1
ATOM 754 N N . PHE A 1 96 ? 0.458 -1.355 -11.470 1.00 90.12 96 PHE A N 1
ATOM 755 C CA . PHE A 1 96 ? -0.283 -0.201 -10.986 1.00 90.12 96 PHE A CA 1
ATOM 756 C C . PHE A 1 96 ? -1.328 0.203 -12.027 1.00 90.12 96 PHE A C 1
ATOM 758 O O . PHE A 1 96 ? -1.003 0.377 -13.199 1.00 90.12 96 PHE A O 1
ATOM 765 N N . CYS A 1 97 ? -2.574 0.369 -11.586 1.00 88.69 97 CYS A N 1
ATOM 766 C CA . CYS A 1 97 ? -3.637 0.975 -12.387 1.00 88.69 97 CYS A CA 1
ATOM 767 C C . CYS A 1 97 ? -3.633 2.476 -12.115 1.00 88.69 97 CYS A C 1
ATOM 769 O O . CYS A 1 97 ? -3.721 2.885 -10.954 1.00 88.69 97 CYS A O 1
ATOM 771 N N . THR A 1 98 ? -3.514 3.277 -13.166 1.00 79.94 98 THR A N 1
ATOM 772 C CA . THR A 1 98 ? -3.421 4.742 -13.088 1.00 79.94 98 THR A CA 1
ATOM 773 C C . THR A 1 98 ? -4.787 5.435 -13.038 1.00 79.94 98 THR A C 1
ATOM 775 O O . THR A 1 98 ? -4.835 6.641 -12.826 1.00 79.94 98 THR A O 1
ATOM 778 N N . GLY A 1 99 ? -5.897 4.705 -13.222 1.00 74.19 99 GLY A N 1
ATOM 779 C CA . GLY A 1 99 ? -7.262 5.254 -13.227 1.00 74.19 99 GLY A CA 1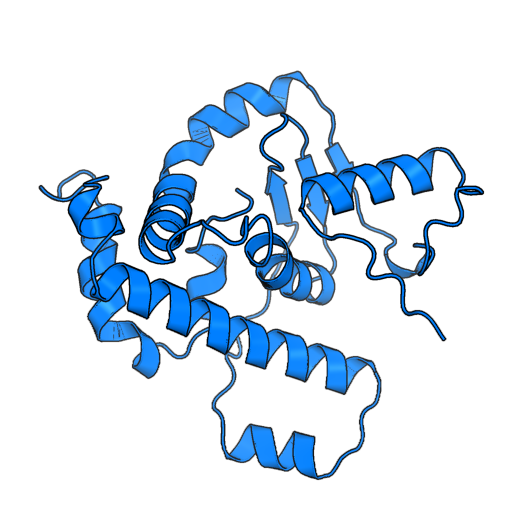
ATOM 780 C C . GLY A 1 99 ? -7.697 5.877 -14.561 1.00 74.19 99 GLY A C 1
ATOM 781 O O . GLY A 1 99 ? -8.809 6.382 -14.676 1.00 74.19 99 GLY A O 1
ATOM 782 N N . ASN A 1 100 ? -6.839 5.845 -15.586 1.00 76.69 100 ASN A N 1
ATOM 783 C CA . ASN A 1 100 ? -7.128 6.316 -16.946 1.00 76.69 100 ASN A CA 1
ATOM 784 C C . ASN A 1 100 ? -7.056 5.177 -17.982 1.00 76.69 100 ASN A C 1
ATOM 786 O O . ASN A 1 100 ? -6.677 5.399 -19.132 1.00 76.69 100 ASN A O 1
ATOM 790 N N . ASN A 1 101 ? -7.412 3.957 -17.565 1.00 78.00 101 ASN A N 1
ATOM 791 C CA . ASN A 1 101 ? -7.332 2.714 -18.345 1.00 78.00 101 ASN A CA 1
ATOM 792 C C . ASN A 1 101 ? -5.916 2.278 -18.756 1.00 78.00 101 ASN A C 1
ATOM 794 O O . ASN A 1 101 ? -5.780 1.360 -19.566 1.00 78.00 101 ASN A O 1
ATOM 798 N N . LYS A 1 102 ? -4.868 2.893 -18.197 1.00 82.50 102 LYS A N 1
ATOM 799 C CA . LYS A 1 102 ? -3.482 2.470 -18.411 1.00 82.50 102 LYS A CA 1
ATOM 800 C C . LYS A 1 102 ? -2.961 1.651 -17.240 1.00 82.50 102 LYS A C 1
ATOM 802 O O . LYS A 1 102 ? -3.416 1.765 -16.098 1.00 82.50 102 LYS A O 1
ATOM 807 N N . LEU A 1 103 ? -1.983 0.809 -17.547 1.00 87.88 103 LEU A N 1
ATOM 808 C CA . LEU A 1 103 ? -1.332 -0.066 -16.585 1.00 87.88 103 LEU A CA 1
ATOM 809 C C . LEU A 1 103 ? 0.174 0.172 -16.615 1.00 87.88 103 LEU A C 1
ATOM 811 O O . LEU A 1 103 ? 0.779 0.254 -17.680 1.00 87.88 103 LEU A O 1
ATOM 815 N N . VAL A 1 104 ? 0.790 0.235 -15.440 1.00 88.75 104 VAL A N 1
ATOM 816 C CA . VAL A 1 104 ? 2.240 0.390 -15.296 1.00 88.75 104 VAL A CA 1
ATOM 817 C C . VAL A 1 104 ? 2.795 -0.818 -14.557 1.00 88.75 104 VAL A C 1
ATOM 819 O O . VAL A 1 104 ? 2.475 -1.038 -13.390 1.00 88.75 104 VAL A O 1
ATOM 822 N N . ALA A 1 105 ? 3.608 -1.620 -15.238 1.00 90.38 105 ALA A N 1
ATOM 823 C CA . ALA A 1 105 ? 4.177 -2.854 -14.713 1.00 90.38 105 ALA A CA 1
ATOM 824 C C . ALA A 1 105 ? 5.651 -2.674 -14.325 1.00 90.38 105 ALA A C 1
ATOM 826 O O . ALA A 1 105 ? 6.435 -2.133 -15.102 1.00 90.38 105 ALA A O 1
ATOM 827 N N . LEU A 1 106 ? 6.036 -3.163 -13.144 1.00 90.88 106 LEU A N 1
ATOM 828 C CA . LEU A 1 106 ? 7.398 -3.083 -12.609 1.00 90.88 106 LEU A CA 1
ATOM 829 C C . LEU A 1 106 ? 7.820 -4.388 -11.938 1.00 90.88 106 LEU A C 1
ATOM 831 O O . LEU A 1 106 ? 7.014 -5.049 -11.282 1.00 90.88 106 LEU A O 1
ATOM 835 N N . LYS A 1 107 ? 9.110 -4.716 -12.045 1.00 91.00 107 LYS A N 1
ATOM 836 C CA . LYS A 1 107 ? 9.720 -5.887 -11.386 1.00 91.00 107 LYS A CA 1
ATOM 837 C C . LYS A 1 107 ? 10.778 -5.542 -10.346 1.00 91.00 107 LYS A C 1
ATOM 839 O O . LYS A 1 107 ? 11.048 -6.364 -9.476 1.00 91.00 107 LYS A O 1
ATOM 844 N N . ASN A 1 108 ? 11.406 -4.369 -10.445 1.00 90.06 108 ASN A N 1
ATOM 845 C CA . ASN A 1 108 ? 12.429 -3.964 -9.487 1.00 90.06 108 ASN A CA 1
ATOM 846 C C . ASN A 1 108 ? 11.766 -3.700 -8.115 1.00 90.06 108 ASN A C 1
ATOM 848 O O . ASN A 1 108 ? 10.914 -2.812 -8.025 1.00 90.06 108 ASN A O 1
ATOM 852 N N . PRO A 1 109 ? 12.116 -4.453 -7.056 1.00 90.75 109 PRO A N 1
ATOM 853 C CA . PRO A 1 109 ? 11.419 -4.380 -5.774 1.00 90.75 109 PRO A CA 1
ATOM 854 C C . PRO A 1 109 ? 11.624 -3.039 -5.060 1.00 90.75 109 PRO A C 1
ATOM 856 O O . PRO A 1 109 ? 10.692 -2.551 -4.422 1.00 90.75 109 PRO A O 1
ATOM 859 N N . ASP A 1 110 ? 12.794 -2.415 -5.208 1.00 89.44 110 ASP A N 1
ATOM 860 C CA . ASP A 1 110 ? 13.087 -1.109 -4.613 1.00 89.44 110 ASP A CA 1
ATOM 861 C C . ASP A 1 110 ? 12.266 -0.010 -5.287 1.00 89.44 110 ASP A C 1
ATOM 863 O O . ASP A 1 110 ? 11.657 0.820 -4.618 1.00 89.44 110 ASP A O 1
ATOM 867 N N . ALA A 1 111 ? 12.151 -0.048 -6.612 1.00 88.75 111 ALA A N 1
ATOM 868 C CA . ALA A 1 111 ? 11.309 0.874 -7.357 1.00 88.75 111 ALA A CA 1
ATOM 869 C C . ALA A 1 111 ? 9.827 0.701 -7.031 1.00 88.75 111 ALA A C 1
ATOM 871 O O . ALA A 1 111 ? 9.123 1.688 -6.839 1.00 88.75 111 ALA A O 1
ATOM 872 N N . VAL A 1 112 ? 9.350 -0.543 -6.920 1.00 92.69 112 VAL A N 1
ATOM 873 C CA . VAL A 1 112 ? 7.982 -0.812 -6.463 1.00 92.69 112 VAL A CA 1
ATOM 874 C C . VAL A 1 112 ? 7.774 -0.248 -5.061 1.00 92.69 112 VAL A C 1
ATOM 876 O O . VAL A 1 112 ? 6.744 0.370 -4.812 1.00 92.69 112 VAL A O 1
ATOM 879 N N . LEU A 1 113 ? 8.742 -0.408 -4.156 1.00 93.19 113 LEU A N 1
ATOM 880 C CA . LEU A 1 113 ? 8.661 0.119 -2.796 1.00 93.19 113 LEU A CA 1
ATOM 881 C C . LEU A 1 113 ? 8.562 1.652 -2.795 1.00 93.19 113 LEU A C 1
ATOM 883 O O . LEU A 1 113 ? 7.690 2.201 -2.122 1.00 93.19 113 LEU A O 1
ATOM 887 N N . GLN A 1 114 ? 9.385 2.337 -3.595 1.00 90.94 114 GLN A N 1
ATOM 888 C CA . GLN A 1 114 ? 9.291 3.789 -3.779 1.00 90.94 114 GLN A CA 1
ATOM 889 C C . GLN A 1 114 ? 7.928 4.191 -4.362 1.00 90.94 114 GLN A C 1
ATOM 891 O O . GLN A 1 114 ? 7.278 5.102 -3.851 1.00 90.94 114 GLN A O 1
ATOM 896 N N . LEU A 1 115 ? 7.437 3.475 -5.377 1.00 90.62 115 LEU A N 1
ATOM 897 C CA . LEU A 1 115 ? 6.136 3.743 -5.991 1.00 90.62 115 LEU A CA 1
ATOM 898 C C . LEU A 1 115 ? 4.969 3.519 -5.038 1.00 90.62 115 LEU A C 1
ATOM 900 O O . LEU A 1 115 ? 4.030 4.310 -5.053 1.00 90.62 115 LEU A O 1
ATOM 904 N N . LEU A 1 116 ? 5.005 2.488 -4.193 1.00 92.44 116 LEU A N 1
ATOM 905 C CA . LEU A 1 116 ? 3.964 2.236 -3.196 1.00 92.44 116 LEU A CA 1
ATOM 906 C C . LEU A 1 116 ? 3.751 3.450 -2.286 1.00 92.44 116 LEU A C 1
ATOM 908 O O . LEU A 1 116 ? 2.609 3.711 -1.909 1.00 92.44 116 LEU A O 1
ATOM 912 N N . PHE A 1 117 ? 4.813 4.201 -1.995 1.00 91.31 117 PHE A N 1
ATOM 913 C CA . PHE A 1 117 ? 4.742 5.454 -1.256 1.00 91.31 117 PHE A CA 1
ATOM 914 C C . PHE A 1 117 ? 4.388 6.651 -2.148 1.00 91.31 117 PHE A C 1
ATOM 916 O O . PHE A 1 117 ? 3.369 7.297 -1.928 1.00 91.31 117 PHE A O 1
ATOM 923 N N . TYR A 1 118 ? 5.183 6.951 -3.177 1.00 88.00 118 TYR A N 1
ATOM 924 C CA . TYR A 1 118 ? 5.022 8.196 -3.932 1.00 88.00 118 TYR A CA 1
ATOM 925 C C . TYR A 1 118 ? 3.746 8.251 -4.781 1.00 88.00 118 TYR A C 1
ATOM 927 O O . TYR A 1 118 ? 3.166 9.322 -4.933 1.00 88.00 118 TYR A O 1
ATOM 935 N N . SER A 1 119 ? 3.236 7.116 -5.269 1.00 87.06 119 SER A N 1
ATOM 936 C CA . SER A 1 119 ? 1.947 7.099 -5.985 1.00 87.06 119 SER A CA 1
ATOM 937 C C . SER A 1 119 ? 0.755 7.422 -5.077 1.00 87.06 119 SER A C 1
ATOM 939 O O . SER A 1 119 ? -0.260 7.939 -5.554 1.00 87.06 119 SER A O 1
ATOM 941 N N . LEU A 1 120 ? 0.902 7.165 -3.769 1.00 85.50 120 LEU A N 1
ATOM 942 C CA . LEU A 1 120 ? -0.056 7.531 -2.726 1.00 85.50 120 LEU A CA 1
ATOM 943 C C . LEU A 1 120 ? 0.062 9.016 -2.345 1.00 85.50 120 LEU A C 1
ATOM 945 O O . LEU A 1 120 ? -0.892 9.581 -1.819 1.00 85.50 120 LEU A O 1
ATOM 949 N N . GLN A 1 121 ? 1.218 9.645 -2.604 1.00 74.06 121 GLN A N 1
ATOM 950 C CA . GLN A 1 121 ? 1.549 10.966 -2.074 1.00 74.06 121 GLN A CA 1
ATOM 951 C C . GLN A 1 121 ? 0.791 12.121 -2.735 1.00 74.06 121 GLN A C 1
ATOM 953 O O . GLN A 1 121 ? 0.543 13.076 -2.014 1.00 74.06 121 GLN A O 1
ATOM 958 N N . LEU A 1 122 ? 0.410 12.114 -4.026 1.00 56.75 122 LEU A N 1
ATOM 959 C CA . LEU A 1 122 ? -0.111 13.360 -4.632 1.00 56.75 122 LEU A CA 1
ATOM 960 C C . LEU A 1 122 ? -1.118 13.213 -5.784 1.00 56.75 122 LEU A C 1
ATOM 962 O O . LEU A 1 122 ? -0.770 13.054 -6.950 1.00 56.75 122 LEU A O 1
ATOM 966 N N . SER A 1 123 ? -2.381 13.444 -5.450 1.00 50.84 123 SER A N 1
ATOM 967 C CA . SER A 1 123 ? -3.142 14.563 -6.032 1.00 50.84 123 SER A CA 1
ATOM 968 C C . SER A 1 123 ? -3.941 15.221 -4.904 1.00 50.84 123 SER A C 1
ATOM 970 O O . SER A 1 123 ? -5.157 15.357 -4.978 1.00 50.84 123 SER A O 1
ATOM 972 N N . LEU A 1 124 ? -3.237 15.512 -3.802 1.00 52.28 124 LEU A N 1
ATOM 973 C CA . LEU A 1 124 ? -3.718 16.373 -2.731 1.00 52.28 124 LEU A CA 1
ATOM 974 C C . LEU A 1 124 ? -3.853 17.771 -3.332 1.00 52.28 124 LEU A C 1
ATOM 976 O O . LEU A 1 124 ? -2.902 18.553 -3.317 1.00 52.28 124 LEU A O 1
ATOM 980 N N . GLU A 1 125 ? -5.011 18.073 -3.911 1.00 56.00 125 GLU A N 1
ATOM 981 C CA . GLU A 1 125 ? -5.394 19.471 -4.051 1.00 56.00 125 GLU A CA 1
ATOM 982 C C . GLU A 1 125 ? -5.321 20.090 -2.643 1.00 56.00 125 GLU A C 1
ATOM 984 O O . GLU A 1 125 ? -5.706 19.416 -1.681 1.00 56.00 125 GLU A O 1
ATOM 989 N N . PRO A 1 126 ? -4.827 21.329 -2.473 1.00 56.88 126 PRO A N 1
ATOM 990 C CA . PRO A 1 126 ? -4.622 21.951 -1.156 1.00 56.88 126 PRO A CA 1
ATOM 991 C C . PRO A 1 126 ? -5.852 21.943 -0.228 1.00 56.88 126 PRO A C 1
ATOM 993 O O . PRO A 1 126 ? -5.732 22.222 0.962 1.00 56.88 126 PRO A O 1
ATOM 996 N N . GLU A 1 127 ? -7.028 21.648 -0.780 1.00 62.59 127 GLU A N 1
ATOM 997 C CA . GLU A 1 127 ? -8.333 21.657 -0.130 1.00 62.59 127 GLU A CA 1
ATOM 998 C C . GLU A 1 127 ? -8.863 20.252 0.234 1.00 62.59 127 GLU A C 1
ATOM 1000 O O . GLU A 1 127 ? -9.881 20.152 0.920 1.00 62.59 127 GLU A O 1
ATOM 1005 N N . GLU A 1 128 ? -8.219 19.157 -0.201 1.00 74.12 128 GLU A N 1
ATOM 1006 C CA . GLU A 1 128 ? -8.730 17.799 0.039 1.00 74.12 128 GLU A CA 1
ATOM 1007 C C . GLU A 1 128 ? -8.507 17.371 1.503 1.00 74.12 128 GLU A C 1
ATOM 1009 O O . GLU A 1 128 ? -7.384 17.320 2.009 1.00 74.12 128 GLU A O 1
ATOM 1014 N N . ASN A 1 129 ? -9.597 17.057 2.209 1.00 87.25 129 ASN A N 1
ATOM 1015 C CA . ASN A 1 129 ? -9.556 16.648 3.611 1.00 87.25 129 ASN A CA 1
ATOM 1016 C C . ASN A 1 129 ? -8.952 15.239 3.747 1.00 87.25 129 ASN A C 1
ATOM 1018 O O . ASN A 1 129 ? -9.337 14.308 3.040 1.00 87.25 129 ASN A O 1
ATOM 1022 N N . ILE A 1 130 ? -8.056 15.049 4.719 1.00 89.56 130 ILE A N 1
ATOM 1023 C CA . ILE A 1 130 ? -7.426 13.758 5.021 1.00 89.56 130 ILE A CA 1
ATOM 1024 C C . ILE A 1 130 ? -8.429 12.611 5.229 1.00 89.56 130 ILE A C 1
ATOM 1026 O O . ILE A 1 130 ? -8.147 11.479 4.842 1.00 89.56 130 ILE A O 1
ATOM 1030 N N . ALA A 1 131 ? -9.619 12.894 5.766 1.00 94.31 131 ALA A N 1
ATOM 1031 C CA . ALA A 1 131 ? -10.673 11.899 5.934 1.00 94.31 131 ALA A CA 1
ATOM 1032 C C . ALA A 1 131 ? -11.223 11.400 4.583 1.00 94.31 131 ALA A C 1
ATOM 1034 O O . ALA A 1 131 ? -11.508 10.211 4.429 1.00 94.31 131 ALA A O 1
ATOM 1035 N N . ASP A 1 132 ? -11.339 12.280 3.583 1.00 93.12 132 ASP A N 1
ATOM 1036 C CA . ASP A 1 132 ? -11.757 11.899 2.229 1.00 93.12 132 ASP A CA 1
ATOM 1037 C C . ASP A 1 132 ? -10.692 11.033 1.550 1.00 93.12 132 ASP A C 1
ATOM 1039 O O . ASP A 1 132 ? -11.019 10.044 0.892 1.00 93.12 132 ASP A O 1
ATOM 1043 N N . ILE A 1 133 ? -9.415 11.338 1.784 1.00 91.50 133 ILE A N 1
ATOM 1044 C CA . ILE A 1 133 ? -8.280 10.579 1.247 1.00 91.50 133 ILE A CA 1
ATOM 1045 C C . ILE A 1 133 ? -8.197 9.200 1.886 1.00 91.50 133 ILE A C 1
ATOM 1047 O O . ILE A 1 133 ? -8.053 8.206 1.172 1.00 91.50 133 ILE A O 1
ATOM 1051 N N . ALA A 1 134 ? -8.337 9.123 3.211 1.00 94.88 134 ALA A N 1
ATOM 1052 C CA . ALA A 1 134 ? -8.414 7.860 3.928 1.00 94.88 134 ALA A CA 1
ATOM 1053 C C . ALA A 1 134 ? -9.557 7.006 3.360 1.00 94.88 134 ALA A C 1
ATOM 1055 O O . ALA A 1 134 ? -9.328 5.872 2.936 1.00 94.88 134 ALA A O 1
ATOM 1056 N N . CYS A 1 135 ? -10.754 7.581 3.216 1.00 96.06 135 CYS A N 1
ATOM 1057 C CA . CYS A 1 135 ? -11.907 6.888 2.649 1.00 96.06 135 CYS A CA 1
ATOM 1058 C C . CYS A 1 135 ? -11.663 6.419 1.206 1.00 96.06 135 CYS A C 1
ATOM 1060 O O . CYS A 1 135 ? -11.943 5.262 0.883 1.00 96.06 135 CYS A O 1
ATOM 1062 N N . ARG A 1 136 ? -11.090 7.271 0.342 1.00 93.94 136 ARG A N 1
ATOM 1063 C CA . ARG A 1 136 ? -10.701 6.909 -1.032 1.00 93.94 136 ARG A CA 1
ATOM 1064 C C . ARG A 1 136 ? -9.728 5.736 -1.033 1.00 93.94 136 ARG A C 1
ATOM 1066 O O . ARG A 1 136 ? -9.964 4.767 -1.747 1.00 93.94 136 ARG A O 1
ATOM 1073 N N . SER A 1 137 ? -8.687 5.792 -0.205 1.00 95.00 137 SER A N 1
ATOM 1074 C CA . SER A 1 137 ? -7.650 4.757 -0.129 1.00 95.00 137 SER A CA 1
ATOM 1075 C C . SER A 1 137 ? -8.202 3.380 0.262 1.00 95.00 137 SER A C 1
ATOM 1077 O O . SER A 1 137 ? -7.718 2.357 -0.219 1.00 95.00 137 SER A O 1
ATOM 1079 N N . LEU A 1 138 ? -9.258 3.350 1.083 1.00 97.00 138 LEU A N 1
ATOM 1080 C CA . LEU A 1 138 ? -9.989 2.133 1.432 1.00 97.00 138 LEU A CA 1
ATOM 1081 C C . LEU A 1 138 ? -10.899 1.680 0.282 1.00 97.00 138 LEU A C 1
ATOM 1083 O O . LEU A 1 138 ? -10.896 0.509 -0.091 1.00 97.00 138 LEU A O 1
ATOM 1087 N N . LYS A 1 139 ? -11.665 2.597 -0.320 1.00 96.12 139 LYS A N 1
ATOM 1088 C CA . LYS A 1 139 ? -12.565 2.288 -1.446 1.00 96.12 139 LYS A CA 1
ATOM 1089 C C . LYS A 1 139 ? -11.815 1.732 -2.657 1.00 96.12 139 LYS A C 1
ATOM 1091 O O . LYS A 1 139 ? -12.325 0.829 -3.314 1.00 96.12 139 LYS A O 1
ATOM 1096 N N . GLU A 1 140 ? -10.601 2.205 -2.921 1.00 93.81 140 GLU A N 1
ATOM 1097 C CA . GLU A 1 140 ? -9.757 1.705 -4.011 1.00 93.81 140 GLU A CA 1
ATOM 1098 C C . GLU A 1 140 ? -9.457 0.207 -3.911 1.00 93.81 140 GLU A C 1
ATOM 1100 O O . GLU A 1 140 ? -9.304 -0.464 -4.930 1.00 93.81 140 GLU A O 1
ATOM 1105 N N . HIS A 1 141 ? -9.426 -0.347 -2.700 1.00 95.75 141 HIS A N 1
ATOM 1106 C CA . HIS A 1 141 ? -9.236 -1.779 -2.517 1.00 95.75 141 HIS A CA 1
ATOM 1107 C C . HIS A 1 141 ? -10.431 -2.612 -3.016 1.00 95.75 141 HIS A C 1
ATOM 1109 O O . HIS A 1 141 ? -10.292 -3.793 -3.323 1.00 95.75 141 HIS A O 1
ATOM 1115 N N . LEU A 1 142 ? -11.619 -2.009 -3.109 1.00 95.69 142 LEU A N 1
ATOM 1116 C CA . LEU A 1 142 ? -12.866 -2.701 -3.441 1.00 95.69 142 LEU A CA 1
ATOM 1117 C C . LEU A 1 142 ? -13.199 -2.690 -4.941 1.00 95.69 142 LEU A C 1
ATOM 1119 O O . LEU A 1 142 ? -14.135 -3.369 -5.353 1.00 95.69 142 LEU A O 1
ATOM 1123 N N . ILE A 1 143 ? -12.460 -1.936 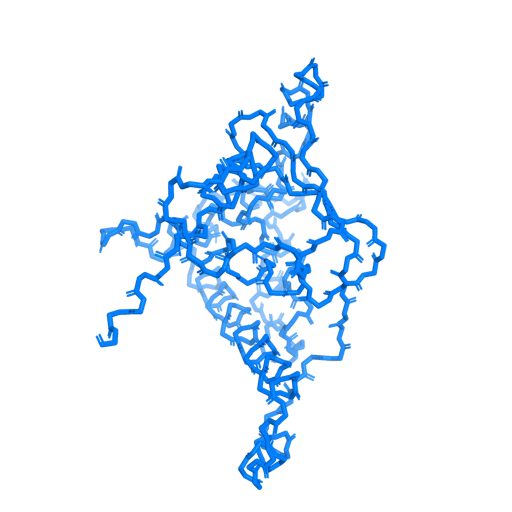-5.761 1.00 92.56 143 ILE A N 1
ATOM 1124 C CA . ILE A 1 143 ? -12.830 -1.654 -7.162 1.00 92.56 143 ILE A CA 1
ATOM 1125 C C . ILE A 1 143 ? -11.930 -2.327 -8.206 1.00 92.56 143 ILE A C 1
ATOM 1127 O O . ILE A 1 143 ? -12.026 -2.004 -9.388 1.00 92.56 143 ILE A O 1
ATOM 1131 N N . TYR A 1 144 ? -11.086 -3.285 -7.806 1.00 90.94 144 TYR A N 1
ATOM 1132 C CA . TYR A 1 144 ? -10.195 -3.993 -8.737 1.00 90.94 144 TYR A CA 1
ATOM 1133 C C . TYR A 1 144 ? -10.938 -4.624 -9.914 1.00 90.94 144 TYR A C 1
ATOM 1135 O O . TYR A 1 144 ? -10.464 -4.536 -11.040 1.00 90.94 144 TYR A O 1
ATOM 1143 N N . GLU A 1 145 ? -12.091 -5.253 -9.676 1.00 89.69 145 GLU A N 1
ATOM 1144 C CA . GLU A 1 145 ? -12.855 -5.896 -10.749 1.00 89.69 145 GLU A CA 1
ATOM 1145 C C . GLU A 1 145 ? -13.297 -4.884 -11.813 1.00 89.69 145 GLU A C 1
ATOM 1147 O O . GLU A 1 145 ? -13.054 -5.096 -13.001 1.00 89.69 145 GLU A O 1
ATOM 1152 N N . ALA A 1 146 ? -13.885 -3.766 -11.382 1.00 87.62 146 ALA A N 1
ATOM 1153 C CA . ALA A 1 146 ? -14.360 -2.719 -12.278 1.00 87.62 146 ALA A CA 1
ATOM 1154 C C . ALA A 1 146 ? -13.206 -2.076 -13.066 1.00 87.62 146 ALA A C 1
ATOM 1156 O O . ALA A 1 146 ? -13.304 -1.929 -14.284 1.00 87.62 146 ALA A O 1
ATOM 1157 N N . GLU A 1 147 ? -12.093 -1.756 -12.397 1.00 85.69 147 GLU A N 1
ATOM 1158 C CA . GLU A 1 147 ? -10.928 -1.162 -13.061 1.00 85.69 147 GLU A CA 1
ATOM 1159 C C . GLU A 1 147 ? -10.296 -2.132 -14.064 1.00 85.69 147 GLU A C 1
ATOM 1161 O O . GLU A 1 147 ? -9.982 -1.746 -15.190 1.00 85.69 147 GLU A O 1
ATOM 1166 N N . LEU A 1 148 ? -10.116 -3.403 -13.689 1.00 83.31 148 LEU A N 1
ATOM 1167 C CA . LEU A 1 148 ? -9.508 -4.402 -14.569 1.00 83.31 148 LEU A CA 1
ATOM 1168 C C . LEU A 1 148 ? -10.367 -4.642 -15.813 1.00 83.31 148 LEU A C 1
ATOM 1170 O O . LEU A 1 1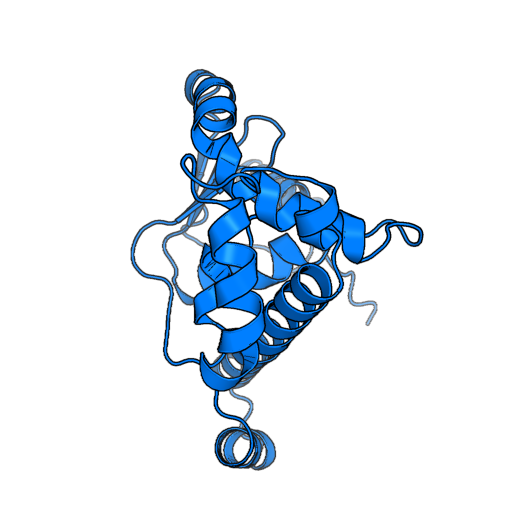48 ? -9.828 -4.752 -16.912 1.00 83.31 148 LEU A O 1
ATOM 1174 N N . GLN A 1 149 ? -11.694 -4.668 -15.679 1.00 85.44 149 GLN A N 1
ATOM 1175 C CA . GLN A 1 149 ? -12.590 -4.779 -16.833 1.00 85.44 149 GLN A CA 1
ATOM 1176 C C . GLN A 1 149 ? -12.469 -3.584 -17.790 1.00 85.44 149 GLN A C 1
ATOM 1178 O O . GLN A 1 149 ? -12.556 -3.775 -19.003 1.00 85.44 149 GLN A O 1
ATOM 1183 N N . ALA A 1 150 ? -12.234 -2.375 -17.274 1.00 82.31 150 ALA A N 1
ATOM 1184 C CA . ALA A 1 150 ? -12.070 -1.171 -18.087 1.00 82.31 150 ALA A CA 1
ATOM 1185 C C . ALA A 1 150 ? -10.682 -1.070 -18.753 1.00 82.31 150 ALA A C 1
ATOM 1187 O O . ALA A 1 150 ? -10.572 -0.631 -19.899 1.00 82.31 150 ALA A O 1
ATOM 1188 N N . SER A 1 151 ? -9.627 -1.524 -18.070 1.00 78.38 151 SER A N 1
ATOM 1189 C CA . SER A 1 151 ? -8.229 -1.369 -18.506 1.00 78.38 151 SER A CA 1
ATOM 1190 C C . SER A 1 151 ? -7.684 -2.536 -19.346 1.00 78.38 151 SER A C 1
ATOM 1192 O O . SER A 1 151 ? -6.871 -2.317 -20.244 1.00 78.38 151 SER A O 1
ATOM 1194 N N . LEU A 1 152 ? -8.156 -3.776 -19.152 1.00 75.75 152 LEU A N 1
ATOM 1195 C CA . LEU A 1 152 ? -7.698 -4.941 -19.933 1.00 75.75 152 LEU A CA 1
ATOM 1196 C C . LEU A 1 152 ? -7.942 -4.835 -21.456 1.00 75.75 152 LEU A C 1
ATOM 1198 O O . LEU A 1 152 ? -7.053 -5.233 -22.218 1.00 75.75 152 LEU A O 1
ATOM 1202 N N . PRO A 1 153 ? -9.081 -4.303 -21.946 1.00 74.31 153 PRO A N 1
ATOM 1203 C CA . PRO A 1 153 ? -9.310 -4.148 -23.383 1.00 74.31 153 PRO A CA 1
ATOM 1204 C C . PRO A 1 153 ? -8.339 -3.170 -24.056 1.00 74.31 153 PRO A C 1
ATOM 1206 O O . PRO A 1 153 ? -8.051 -3.326 -25.242 1.00 74.31 153 PRO A O 1
ATOM 1209 N N . ALA A 1 154 ? -7.821 -2.186 -23.311 1.00 64.62 154 ALA A N 1
ATOM 1210 C CA . ALA A 1 154 ? -6.981 -1.119 -23.849 1.00 64.62 154 ALA A CA 1
ATOM 1211 C C . ALA A 1 154 ? -5.559 -1.586 -24.214 1.00 64.62 154 ALA A C 1
ATOM 1213 O O . ALA A 1 154 ? -4.911 -0.942 -25.033 1.00 64.62 154 ALA A O 1
ATOM 1214 N N . LYS A 1 155 ? -5.075 -2.709 -23.647 1.00 64.06 155 LYS A N 1
ATOM 1215 C CA . LYS A 1 155 ? -3.709 -3.263 -23.826 1.00 64.06 155 LYS A CA 1
ATOM 1216 C C . LYS A 1 155 ? -2.558 -2.257 -23.626 1.00 64.06 155 LYS A C 1
ATOM 1218 O O . LYS A 1 155 ? -1.422 -2.567 -23.981 1.00 64.06 155 LYS A O 1
ATOM 1223 N N . ASP A 1 156 ? -2.823 -1.094 -23.037 1.00 74.06 156 ASP A N 1
ATOM 1224 C CA . ASP A 1 156 ? -1.835 -0.038 -22.817 1.00 74.06 156 ASP A CA 1
ATOM 1225 C C . ASP A 1 156 ? -1.074 -0.312 -21.514 1.00 74.06 156 ASP A C 1
ATOM 1227 O O . ASP A 1 156 ? -1.365 0.239 -20.448 1.00 74.06 156 ASP A O 1
ATOM 1231 N N . VAL A 1 157 ? -0.163 -1.288 -21.590 1.00 81.00 157 VAL A N 1
ATOM 1232 C CA . VAL A 1 157 ? 0.714 -1.682 -20.485 1.00 81.00 157 VAL A CA 1
ATOM 1233 C C . VAL A 1 157 ? 2.103 -1.111 -20.725 1.00 81.00 157 VAL A C 1
ATOM 1235 O O . VAL A 1 157 ? 2.824 -1.539 -21.627 1.00 81.00 157 VAL A O 1
ATOM 1238 N N . VAL A 1 158 ? 2.506 -0.190 -19.860 1.00 84.12 158 VAL A N 1
ATOM 1239 C CA . VAL A 1 158 ? 3.853 0.371 -19.827 1.00 84.12 158 VAL A CA 1
ATOM 1240 C C . VAL A 1 158 ? 4.714 -0.463 -18.885 1.00 84.12 158 VAL A C 1
ATOM 1242 O O . VAL A 1 158 ? 4.433 -0.545 -17.693 1.00 84.12 158 VAL A O 1
ATOM 1245 N N . ILE A 1 159 ? 5.770 -1.092 -19.402 1.00 84.38 159 ILE A N 1
ATOM 1246 C CA . ILE A 1 159 ? 6.701 -1.895 -18.596 1.00 84.38 159 ILE A CA 1
ATOM 1247 C C . ILE A 1 159 ? 7.923 -1.045 -18.231 1.00 84.38 159 ILE A C 1
ATOM 1249 O O . ILE A 1 159 ? 8.679 -0.630 -19.110 1.00 84.38 159 ILE A O 1
ATOM 1253 N N . LEU A 1 160 ? 8.157 -0.834 -16.936 1.00 80.25 160 LEU A N 1
ATOM 1254 C CA . LEU A 1 160 ? 9.310 -0.101 -16.405 1.00 80.25 160 LEU A CA 1
ATOM 1255 C C . LEU A 1 160 ? 10.391 -1.074 -15.908 1.00 80.25 160 LEU A C 1
ATOM 1257 O O . LEU A 1 160 ? 10.673 -1.167 -14.715 1.00 80.25 160 LEU A O 1
ATOM 1261 N N . ASP A 1 161 ? 11.001 -1.814 -16.836 1.00 70.88 161 ASP A N 1
ATOM 1262 C CA . ASP A 1 161 ? 12.064 -2.783 -16.517 1.00 70.88 161 ASP A CA 1
ATOM 1263 C C . ASP A 1 161 ? 13.482 -2.154 -16.547 1.00 70.88 161 ASP A C 1
ATOM 1265 O O . ASP A 1 161 ? 14.421 -2.750 -16.032 1.00 70.88 161 ASP A O 1
ATOM 1269 N N . ASN A 1 162 ? 13.657 -0.940 -17.096 1.00 67.31 162 ASN A N 1
ATOM 1270 C CA . ASN A 1 162 ? 14.964 -0.267 -17.250 1.00 67.31 162 ASN A CA 1
ATOM 1271 C C . ASN A 1 162 ? 14.995 1.136 -16.617 1.00 67.31 162 ASN A C 1
ATOM 1273 O O . ASN A 1 162 ? 15.290 2.122 -17.293 1.00 67.31 162 ASN A O 1
ATOM 1277 N N . LEU A 1 163 ? 14.686 1.236 -15.324 1.00 67.56 163 LEU A N 1
ATOM 1278 C CA . LEU A 1 163 ? 14.619 2.522 -14.611 1.00 67.56 163 LEU A CA 1
ATOM 1279 C C . LEU A 1 163 ? 15.946 3.303 -14.621 1.00 67.56 163 LEU A C 1
ATOM 1281 O O . LEU A 1 163 ? 15.928 4.525 -14.625 1.00 67.56 163 LEU A O 1
ATOM 1285 N N . GLU A 1 164 ? 17.088 2.616 -14.712 1.00 63.41 164 GLU A N 1
ATOM 1286 C CA . GLU A 1 164 ? 18.426 3.225 -14.833 1.00 63.41 164 GLU A CA 1
ATOM 1287 C C . GLU A 1 164 ? 18.603 4.074 -16.101 1.00 63.41 164 GLU A C 1
ATOM 1289 O O . GLU A 1 164 ? 19.479 4.932 -16.167 1.00 63.41 164 GLU A O 1
ATOM 1294 N N . LYS A 1 165 ? 17.789 3.818 -17.132 1.00 60.69 165 LYS A N 1
ATOM 1295 C CA . LYS A 1 165 ? 17.833 4.534 -18.413 1.00 60.69 165 LYS A CA 1
ATOM 1296 C C . LYS A 1 165 ? 16.879 5.723 -18.450 1.00 60.69 165 LYS A C 1
ATOM 1298 O O . LYS A 1 165 ? 16.770 6.369 -19.492 1.00 60.69 165 LYS A O 1
ATOM 1303 N N . LEU A 1 166 ? 16.159 5.987 -17.358 1.00 59.66 166 LEU A N 1
ATOM 1304 C CA . LEU A 1 166 ? 15.258 7.124 -17.290 1.00 59.66 166 LEU A CA 1
ATOM 1305 C C . LEU A 1 166 ? 16.046 8.412 -17.081 1.00 59.66 166 LEU A C 1
ATOM 1307 O O . LEU A 1 166 ? 16.890 8.474 -16.185 1.00 59.66 166 LEU A O 1
ATOM 1311 N N . PRO A 1 167 ? 15.793 9.446 -17.898 1.00 55.31 167 PRO A N 1
ATOM 1312 C CA . PRO A 1 167 ? 16.400 10.738 -17.664 1.00 55.31 167 PRO A CA 1
ATOM 1313 C C . PRO A 1 167 ? 15.877 11.309 -16.343 1.00 55.31 167 PRO A C 1
ATOM 1315 O O . PRO A 1 167 ? 14.691 11.230 -16.032 1.00 55.31 167 PRO A O 1
ATOM 1318 N N . LEU A 1 168 ? 16.782 11.900 -15.563 1.00 55.53 168 LEU A N 1
ATOM 1319 C CA . LEU A 1 168 ? 16.452 12.516 -14.275 1.00 55.53 168 LEU A CA 1
ATOM 1320 C C . LEU A 1 168 ? 15.622 13.809 -14.440 1.00 55.53 168 LEU A C 1
ATOM 1322 O O . LEU A 1 168 ? 14.977 14.242 -13.487 1.00 55.53 168 LEU A O 1
ATOM 1326 N N . SER A 1 169 ? 15.605 14.404 -15.642 1.00 55.78 169 SER A N 1
ATOM 1327 C CA . SER A 1 169 ? 14.729 15.515 -16.030 1.00 55.78 169 SER A CA 1
ATOM 1328 C C . SER A 1 169 ? 14.104 15.284 -17.409 1.00 55.78 169 SER A C 1
ATOM 1330 O O . SER A 1 169 ? 14.749 14.820 -18.350 1.00 55.78 169 SER A O 1
ATOM 1332 N N . SER A 1 170 ? 12.829 15.652 -17.547 1.00 55.66 170 SER A N 1
ATOM 1333 C CA . SER A 1 170 ? 12.160 15.722 -18.847 1.00 55.66 170 SER A CA 1
ATOM 1334 C C . SER A 1 170 ? 12.580 17.015 -19.556 1.00 55.66 170 SER A C 1
ATOM 1336 O O . SER A 1 170 ? 11.869 18.021 -19.506 1.00 55.66 170 SER A O 1
ATOM 1338 N N . ASP A 1 171 ? 13.701 16.992 -20.273 1.00 53.22 171 ASP A N 1
ATOM 1339 C CA . ASP A 1 171 ? 14.116 18.126 -21.116 1.00 53.22 171 ASP A CA 1
ATOM 1340 C C . ASP A 1 171 ? 13.357 18.174 -22.461 1.00 53.22 171 ASP A C 1
ATOM 1342 O O . ASP A 1 171 ? 13.690 18.944 -23.356 1.00 53.22 171 ASP A O 1
ATOM 1346 N N . GLY A 1 172 ? 12.317 17.352 -22.651 1.00 52.84 172 GLY A N 1
ATOM 1347 C CA . GLY A 1 172 ? 11.508 17.311 -23.880 1.00 52.84 172 GLY A CA 1
ATOM 1348 C C . GLY A 1 172 ? 12.228 16.720 -25.105 1.00 52.84 172 GLY A C 1
ATOM 1349 O O . GLY A 1 172 ? 11.577 16.395 -26.102 1.00 52.84 172 GLY A O 1
ATOM 1350 N N . VAL A 1 173 ? 13.544 16.497 -25.009 1.00 53.81 173 VAL A N 1
ATOM 1351 C CA . VAL A 1 173 ? 14.419 15.871 -26.017 1.00 53.81 173 VAL A CA 1
ATOM 1352 C C . VAL A 1 173 ? 14.568 14.360 -25.750 1.00 53.81 173 VAL A C 1
ATOM 1354 O O . VAL A 1 173 ? 15.659 13.804 -25.782 1.00 53.81 173 VAL A O 1
ATOM 1357 N N . GLY A 1 174 ? 13.464 13.684 -25.422 1.00 57.69 174 GLY A N 1
ATOM 1358 C CA . GLY A 1 174 ? 13.420 12.229 -25.228 1.00 57.69 174 GLY A CA 1
ATOM 1359 C C . GLY A 1 174 ? 12.894 11.490 -26.461 1.00 57.69 174 GLY A C 1
ATOM 1360 O O . GLY A 1 174 ? 12.022 12.006 -27.170 1.00 57.69 174 GLY A O 1
ATOM 1361 N N . ASP A 1 175 ? 13.390 10.273 -26.697 1.00 67.44 175 ASP A N 1
ATOM 1362 C CA . ASP A 1 175 ? 12.807 9.322 -27.655 1.00 67.44 175 ASP A CA 1
ATOM 1363 C C . ASP A 1 175 ? 11.348 8.971 -27.276 1.00 67.44 175 ASP A C 1
ATOM 1365 O O . ASP A 1 175 ? 10.904 9.203 -26.146 1.00 67.44 175 ASP A O 1
ATOM 1369 N N . ALA A 1 176 ? 10.576 8.417 -28.217 1.00 70.06 176 ALA A N 1
ATOM 1370 C CA . ALA A 1 176 ? 9.171 8.053 -28.021 1.00 70.06 176 ALA A CA 1
ATOM 1371 C C . ALA A 1 176 ? 8.952 7.148 -26.792 1.00 70.06 176 ALA A C 1
ATOM 1373 O O . ALA A 1 176 ? 7.965 7.324 -26.077 1.00 70.06 176 ALA A O 1
ATOM 1374 N N . GLY A 1 177 ? 9.892 6.238 -26.505 1.00 68.81 177 GLY A N 1
ATOM 1375 C CA . GLY A 1 177 ? 9.840 5.384 -25.315 1.00 68.81 177 GLY A CA 1
ATOM 1376 C C . GLY A 1 177 ? 9.956 6.162 -24.000 1.00 68.81 177 GLY A C 1
ATOM 1377 O O . GLY A 1 177 ? 9.217 5.892 -23.058 1.00 68.81 177 GLY A O 1
ATOM 1378 N N . THR A 1 178 ? 10.823 7.174 -23.939 1.00 70.06 178 THR A N 1
ATOM 1379 C CA . THR A 1 178 ? 11.012 8.021 -22.751 1.00 70.06 178 THR A CA 1
ATOM 1380 C C . THR A 1 178 ? 9.769 8.855 -22.452 1.00 70.06 178 THR A C 1
ATOM 1382 O O . THR A 1 178 ? 9.307 8.881 -21.317 1.00 70.06 178 THR A O 1
ATOM 1385 N N . LYS A 1 179 ? 9.159 9.454 -23.482 1.00 74.44 179 LYS A N 1
ATOM 1386 C CA . LYS A 1 179 ? 7.924 10.248 -23.337 1.00 74.44 179 LYS A CA 1
ATOM 1387 C C . LYS A 1 179 ? 6.750 9.422 -22.814 1.00 74.44 179 LYS A C 1
ATOM 1389 O O . LYS A 1 179 ? 5.921 9.930 -22.064 1.00 74.44 179 LYS A O 1
ATOM 1394 N N . LEU A 1 180 ? 6.677 8.156 -23.219 1.00 77.56 180 LEU A N 1
ATOM 1395 C CA . LEU A 1 180 ? 5.648 7.225 -22.768 1.00 77.56 180 LEU A CA 1
ATOM 1396 C C . LEU A 1 180 ? 5.837 6.843 -21.292 1.00 77.56 180 LEU A C 1
ATOM 1398 O O . LEU A 1 180 ? 4.855 6.738 -20.560 1.00 77.56 180 LEU A O 1
ATOM 1402 N N . ILE A 1 181 ? 7.084 6.714 -20.834 1.00 75.88 181 ILE A N 1
ATOM 1403 C CA . ILE A 1 181 ? 7.381 6.486 -19.417 1.00 75.88 181 ILE A CA 1
ATOM 1404 C C . ILE A 1 181 ? 7.104 7.741 -18.586 1.00 75.88 181 ILE A C 1
ATOM 1406 O O . ILE A 1 181 ? 6.448 7.633 -17.555 1.00 75.88 181 ILE A O 1
ATOM 1410 N N . ASP A 1 182 ? 7.513 8.924 -19.043 1.00 77.75 182 ASP A N 1
ATOM 1411 C CA . ASP A 1 182 ? 7.211 10.184 -18.352 1.00 77.75 182 ASP A CA 1
ATOM 1412 C C . ASP A 1 182 ? 5.697 10.379 -18.197 1.00 77.75 182 ASP A C 1
ATOM 1414 O O . ASP A 1 182 ? 5.214 10.740 -17.126 1.00 77.75 182 ASP A O 1
ATOM 1418 N N . ALA A 1 183 ? 4.921 10.080 -19.244 1.00 81.31 183 ALA A N 1
ATOM 1419 C CA . ALA A 1 183 ? 3.464 10.093 -19.174 1.00 81.31 183 ALA A CA 1
ATOM 1420 C C . ALA A 1 183 ? 2.926 9.080 -18.149 1.00 81.31 183 ALA A C 1
ATOM 1422 O O . ALA A 1 183 ? 2.057 9.429 -17.357 1.00 81.31 183 ALA A O 1
ATOM 1423 N N . ALA A 1 184 ? 3.466 7.859 -18.113 1.00 81.56 184 ALA A N 1
ATOM 1424 C CA . ALA A 1 184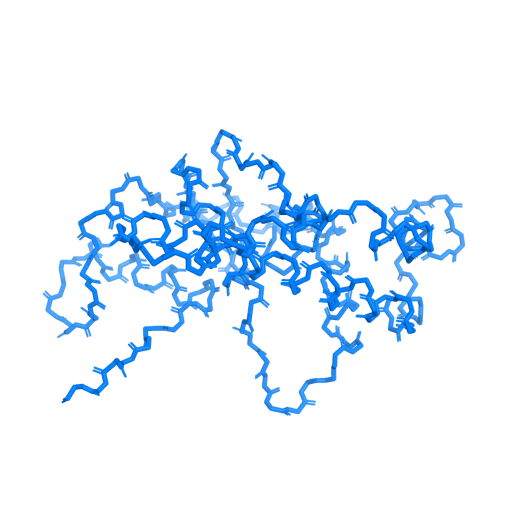 ? 3.072 6.841 -17.140 1.00 81.56 184 ALA A CA 1
ATOM 1425 C C . ALA A 1 184 ? 3.399 7.244 -15.689 1.00 81.56 184 ALA A C 1
ATOM 1427 O O . ALA A 1 184 ? 2.594 7.016 -14.789 1.00 81.56 184 ALA A O 1
ATOM 1428 N N . LEU A 1 185 ? 4.555 7.870 -15.449 1.00 81.06 185 LEU A N 1
ATOM 1429 C CA . LEU A 1 185 ? 4.940 8.381 -14.130 1.00 81.06 185 LEU A CA 1
ATOM 1430 C C . LEU A 1 185 ? 4.049 9.558 -13.706 1.00 81.06 185 LEU A C 1
ATOM 1432 O O . LEU A 1 185 ? 3.586 9.590 -12.566 1.00 81.06 185 LEU A O 1
ATOM 1436 N N . ASN A 1 186 ? 3.727 10.468 -14.630 1.00 83.12 186 ASN A N 1
ATOM 1437 C CA . ASN A 1 186 ? 2.770 11.551 -14.391 1.00 83.12 186 ASN A CA 1
ATOM 1438 C C . ASN A 1 186 ? 1.361 11.017 -14.087 1.00 83.12 186 ASN A C 1
ATOM 1440 O O . ASN A 1 186 ? 0.704 11.519 -13.178 1.00 83.12 186 ASN A O 1
ATOM 1444 N N . ASP A 1 187 ? 0.917 9.968 -14.782 1.00 84.50 187 ASP A N 1
ATOM 1445 C CA . ASP A 1 187 ? -0.366 9.300 -14.527 1.00 84.50 187 ASP A CA 1
ATOM 1446 C C . ASP A 1 187 ? -0.388 8.621 -13.134 1.00 84.50 187 ASP A C 1
ATOM 1448 O O . ASP A 1 187 ? -1.422 8.567 -12.462 1.00 84.50 187 ASP A O 1
ATOM 1452 N N . LEU A 1 188 ? 0.773 8.177 -12.635 1.00 83.56 188 LEU A N 1
ATOM 1453 C CA . LEU A 1 188 ? 0.974 7.740 -11.244 1.00 83.56 188 LEU A CA 1
ATOM 1454 C C . LEU A 1 188 ? 1.125 8.907 -10.245 1.00 83.56 188 LEU A C 1
ATOM 1456 O O . LEU A 1 188 ? 1.294 8.663 -9.050 1.00 83.56 188 LEU A O 1
ATOM 1460 N N . GLY A 1 189 ? 1.040 10.156 -10.713 1.00 80.38 189 GLY A N 1
ATOM 1461 C CA . GLY A 1 189 ? 1.175 11.395 -9.937 1.00 80.38 189 GLY A CA 1
ATOM 1462 C C . GLY A 1 189 ? 2.579 11.683 -9.430 1.00 80.38 189 GLY A C 1
ATOM 1463 O O . GLY A 1 189 ? 2.754 12.408 -8.453 1.00 80.38 189 GLY A O 1
ATOM 1464 N N . LEU A 1 190 ? 3.583 11.118 -10.089 1.00 78.06 190 LEU A N 1
ATOM 1465 C CA . LEU A 1 190 ? 4.988 11.375 -9.821 1.00 78.06 190 LEU A CA 1
ATOM 1466 C C . LEU A 1 190 ? 5.394 12.570 -10.677 1.00 78.06 190 LEU A C 1
ATOM 1468 O O . LEU A 1 190 ? 5.898 12.420 -11.787 1.00 78.06 190 LEU A O 1
ATOM 1472 N N . VAL A 1 191 ? 5.113 13.776 -10.191 1.00 61.22 191 VAL A N 1
ATOM 1473 C CA . VAL A 1 191 ? 5.576 14.994 -10.863 1.00 61.22 191 VAL A CA 1
ATOM 1474 C C . VAL A 1 191 ? 7.100 15.047 -10.805 1.00 61.22 191 VAL A C 1
ATOM 1476 O O . VAL A 1 191 ? 7.693 14.879 -9.740 1.00 61.22 191 VAL A O 1
ATOM 1479 N N . SER A 1 192 ? 7.740 15.317 -11.946 1.00 51.25 192 SER A N 1
ATOM 1480 C CA . SER A 1 192 ? 9.164 15.656 -11.994 1.00 51.25 192 SER A CA 1
ATOM 1481 C C . SER A 1 192 ? 9.382 16.914 -11.149 1.00 51.25 192 SER A C 1
ATOM 1483 O O . SER A 1 192 ? 9.026 18.024 -11.554 1.00 51.25 192 SER A O 1
ATOM 1485 N N . ILE A 1 193 ? 9.912 16.742 -9.935 1.00 41.69 193 ILE A N 1
ATOM 1486 C CA . ILE A 1 193 ? 10.360 17.862 -9.112 1.00 41.69 193 ILE A CA 1
ATOM 1487 C C . ILE A 1 193 ? 11.535 18.472 -9.869 1.00 41.69 193 ILE A C 1
ATOM 1489 O O . ILE A 1 193 ? 12.622 17.899 -9.918 1.00 41.69 193 ILE A O 1
ATOM 1493 N N . ARG A 1 194 ? 11.314 19.632 -10.493 1.00 34.41 194 ARG A N 1
ATOM 1494 C CA . ARG A 1 194 ? 12.411 20.451 -11.003 1.00 34.41 194 ARG A CA 1
ATOM 1495 C C . ARG A 1 194 ? 13.231 20.904 -9.801 1.00 34.41 194 ARG A C 1
ATOM 1497 O O . ARG A 1 194 ? 12.862 21.858 -9.120 1.00 34.41 194 ARG A O 1
ATOM 1504 N N . CYS A 1 195 ? 14.332 20.214 -9.533 1.00 31.41 195 CYS A N 1
ATOM 1505 C CA . CYS A 1 195 ? 15.382 20.745 -8.681 1.00 31.41 195 CYS A CA 1
ATOM 1506 C C . CYS A 1 195 ? 15.978 21.950 -9.416 1.00 31.41 195 CYS A C 1
ATOM 1508 O O . CYS A 1 195 ? 16.778 21.786 -10.333 1.00 31.41 195 CYS A O 1
ATOM 1510 N N . TYR A 1 196 ? 15.538 23.158 -9.067 1.00 30.14 196 TYR A N 1
ATOM 1511 C CA . TYR A 1 196 ? 16.251 24.371 -9.448 1.00 30.14 196 TYR A CA 1
ATOM 1512 C C . TYR A 1 196 ? 17.574 24.373 -8.676 1.00 30.14 196 TYR A C 1
ATOM 1514 O O . TYR A 1 196 ? 17.579 24.582 -7.464 1.00 30.14 196 TYR A O 1
ATOM 1522 N N . SER A 1 197 ? 18.666 24.054 -9.371 1.00 35.22 197 SER A N 1
ATOM 1523 C CA . SER A 1 197 ? 20.041 24.310 -8.930 1.00 35.22 197 SER A CA 1
ATOM 1524 C C . SER A 1 197 ? 20.433 25.751 -9.214 1.00 35.22 197 SER A C 1
ATOM 1526 O O . SER A 1 197 ? 20.163 26.179 -10.362 1.00 35.22 197 SER A O 1
#

Radius of gyration: 17.92 Å; chains: 1; bounding box: 50×35×46 Å

InterPro domains:
  IPR044214 EDS1-like [PTHR47090] (1-191)

pLDDT: mean 83.39, std 15.04, range [30.14, 98.0]

Foldseek 3Di:
DLLALVVLLLQADCVQLVVLVVLLVLCCDPPHPNPLPLCSLLDPSLLSSSVRSLVSLCVQLVLVVCVVVVVPDPVSVVVVVVDPGRPDWDADKDWDQLVPLAIEIEHDGSVVSNSSRQLNVDPPPVPDDSSVSSSVNSVVVVCPVVSCVSNVVVPRYQYPYCVVPADLDPPVPDDPNNVSVQVVCVSSVNDSPPPPD

Organism: Nelumbo nucifera (NCBI:txid4432)

Sequence (197 aa):
MRYDIVPRTLLAPLSSIQRELQTILNFFNPKSRYFNYEPLGKSEEATEFFSTVTRNALCVTSHIACSYMGCTNLLSDAVTSLVELSPYRPCGTYVFCTGNNKLVALKNPDAVLQLLFYSLQLSLEPEENIADIACRSLKEHLIYEAELQASLPAKDVVILDNLEKLPLSSDGVGDAGTKLIDAALNDLGLVSIRCYS

Secondary structure (DSSP, 8-state):
--S-SHHHHTTS-HHHHHHHHHHHHHHH-TTSTTTT-HHHHTSHHHHHHHHHHHHHHHHHHHHHHHHHTT---HHHHHHHHHS--------S-EEEE-SSS-EEEE--HHHHHHHHHHHHH----TT--HHHHHHHHHHGGG-HHHHHHHHGGG--EEE---GGGS-SS--S---HHHHHHHHHHHHTT--------